Protein AF-A0A353VZE7-F1 (afdb_monomer_lite)

Structure (mmCIF, N/CA/C/O backbone):
data_AF-A0A353VZE7-F1
#
_entry.id   AF-A0A353VZE7-F1
#
loop_
_atom_site.group_PDB
_atom_site.id
_atom_site.type_symbol
_atom_site.label_atom_id
_atom_site.label_alt_id
_atom_site.label_comp_id
_atom_site.label_asym_id
_atom_site.label_entity_id
_atom_site.label_seq_id
_atom_site.pdbx_PDB_ins_code
_atom_site.Cartn_x
_atom_site.Cartn_y
_atom_site.Cartn_z
_atom_site.occupancy
_atom_site.B_iso_or_equiv
_atom_site.auth_seq_id
_atom_site.auth_comp_id
_atom_site.auth_asym_id
_atom_site.auth_atom_id
_atom_site.pdbx_PDB_model_num
ATOM 1 N N . MET A 1 1 ? -22.762 -6.321 4.646 1.00 50.44 1 MET A N 1
ATOM 2 C CA . MET A 1 1 ? -21.415 -5.702 4.687 1.00 50.44 1 MET A CA 1
ATOM 3 C C . MET A 1 1 ? -21.099 -4.974 5.999 1.00 50.44 1 MET A C 1
ATOM 5 O O . MET A 1 1 ? -19.940 -4.982 6.382 1.00 50.44 1 MET A O 1
ATOM 9 N N . SER A 1 2 ? -22.075 -4.403 6.724 1.00 59.69 2 SER A N 1
ATOM 10 C CA . SER A 1 2 ? -21.831 -3.733 8.022 1.00 59.69 2 SER A CA 1
ATOM 11 C C . SER A 1 2 ? -21.370 -4.676 9.151 1.00 59.69 2 SER A C 1
ATOM 13 O O . SER A 1 2 ? -20.492 -4.290 9.913 1.00 59.69 2 SER A O 1
ATOM 15 N N . PHE A 1 3 ? -21.870 -5.917 9.206 1.00 50.47 3 PHE A N 1
ATOM 16 C CA . PHE A 1 3 ? -21.529 -6.897 10.253 1.00 50.47 3 PHE A CA 1
ATOM 17 C C . PHE A 1 3 ? -20.032 -7.226 10.346 1.00 50.47 3 PHE A C 1
ATOM 19 O O . PHE A 1 3 ? -19.450 -7.218 11.427 1.00 50.47 3 PHE A O 1
ATOM 26 N N . ILE A 1 4 ? -19.390 -7.465 9.198 1.00 57.22 4 ILE A N 1
ATOM 27 C CA . ILE A 1 4 ? -17.969 -7.835 9.131 1.00 57.22 4 ILE A CA 1
ATOM 28 C C . ILE A 1 4 ? -17.094 -6.690 9.658 1.00 57.22 4 ILE A C 1
ATOM 30 O O . ILE A 1 4 ? -16.158 -6.934 10.411 1.00 57.22 4 ILE A O 1
ATOM 34 N N . LYS A 1 5 ? -17.443 -5.436 9.339 1.00 51.62 5 LYS A N 1
ATOM 35 C CA . LYS A 1 5 ? -16.709 -4.252 9.809 1.00 51.62 5 LYS A CA 1
ATOM 36 C C . LYS A 1 5 ? -16.798 -4.099 11.328 1.00 51.62 5 LYS A C 1
ATOM 38 O O . LYS A 1 5 ? -15.777 -3.944 11.987 1.00 51.62 5 LYS A O 1
ATOM 43 N N . THR A 1 6 ? -17.999 -4.223 11.895 1.00 59.19 6 THR A N 1
ATOM 44 C CA . THR A 1 6 ? -18.200 -4.140 13.350 1.00 59.19 6 THR A CA 1
ATOM 45 C C . THR A 1 6 ? -17.485 -5.275 14.083 1.00 59.19 6 THR A C 1
ATOM 47 O O . THR A 1 6 ? -16.864 -5.040 15.118 1.00 59.19 6 THR A O 1
ATOM 50 N N . PHE A 1 7 ? -17.508 -6.489 13.527 1.00 65.19 7 PHE A N 1
ATOM 51 C CA . PHE A 1 7 ? -16.813 -7.636 14.104 1.00 65.19 7 PHE A CA 1
ATOM 52 C C . PHE A 1 7 ? -15.285 -7.451 14.099 1.00 65.19 7 PHE A C 1
ATOM 54 O O . PHE A 1 7 ? -14.641 -7.691 15.118 1.00 65.19 7 PHE A O 1
ATOM 61 N N . ILE A 1 8 ? -14.709 -6.956 12.996 1.00 64.56 8 ILE A N 1
ATOM 62 C CA . ILE A 1 8 ? -13.261 -6.719 12.859 1.00 64.56 8 ILE A CA 1
ATOM 63 C C . ILE A 1 8 ? -12.775 -5.603 13.794 1.00 64.56 8 ILE A C 1
ATOM 65 O O . ILE A 1 8 ? -11.779 -5.791 14.492 1.00 64.56 8 ILE A O 1
ATOM 69 N N . SER A 1 9 ? -13.478 -4.467 13.878 1.00 54.94 9 SER A N 1
ATOM 70 C CA . SER A 1 9 ? -13.076 -3.362 14.764 1.00 54.94 9 SER A CA 1
ATOM 71 C C . SER A 1 9 ? -13.106 -3.761 16.240 1.00 54.94 9 SER A C 1
ATOM 73 O O . SER A 1 9 ? -12.201 -3.417 16.997 1.00 54.94 9 SER A O 1
ATOM 75 N N . ILE A 1 10 ? -14.115 -4.535 16.648 1.00 62.31 10 ILE A N 1
ATOM 76 C CA . ILE A 1 10 ? -14.220 -5.060 18.013 1.00 62.31 10 ILE A CA 1
ATOM 77 C C . ILE A 1 10 ? -13.089 -6.065 18.283 1.00 62.31 10 ILE A C 1
ATOM 79 O O . ILE A 1 10 ? -12.446 -6.001 19.328 1.00 62.31 10 ILE A O 1
ATOM 83 N N . PHE A 1 11 ? -12.780 -6.938 17.322 1.00 68.12 11 PHE A N 1
ATOM 84 C CA . PHE A 1 11 ? -11.687 -7.903 17.438 1.00 68.12 11 PHE A CA 1
ATOM 85 C C . PHE A 1 11 ? -10.312 -7.225 17.603 1.00 68.12 11 PHE A C 1
ATOM 87 O O . PHE A 1 11 ? -9.538 -7.617 18.474 1.00 68.12 11 PHE A O 1
ATOM 94 N N . LEU A 1 12 ? -10.029 -6.158 16.846 1.00 56.31 12 LEU A N 1
ATOM 95 C CA . LEU A 1 12 ? -8.764 -5.408 16.916 1.00 56.31 12 LEU A CA 1
ATOM 96 C C . LEU A 1 12 ? -8.547 -4.691 18.256 1.00 56.31 12 LEU A C 1
ATOM 98 O O . LEU A 1 12 ? -7.431 -4.691 18.783 1.00 56.31 12 LEU A O 1
ATOM 102 N N . VAL A 1 13 ? -9.608 -4.135 18.852 1.00 59.22 13 VAL A N 1
ATOM 103 C CA . VAL A 1 13 ? -9.534 -3.531 20.195 1.00 59.22 13 VAL A CA 1
ATOM 104 C C . VAL A 1 13 ? -9.176 -4.588 21.251 1.00 59.22 13 VAL A C 1
ATOM 106 O O . VAL A 1 13 ? -8.445 -4.288 22.193 1.00 59.22 13 VAL A O 1
ATOM 109 N N 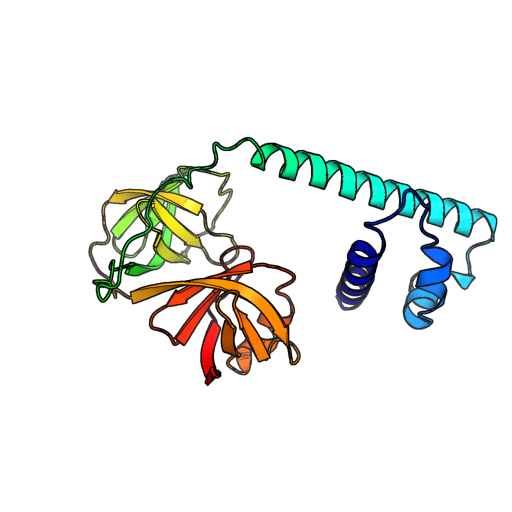. PHE A 1 14 ? -9.590 -5.847 21.073 1.00 61.31 14 PHE A N 1
ATOM 110 C CA . PHE A 1 14 ? -9.275 -6.917 22.025 1.00 61.31 14 PHE A CA 1
ATOM 111 C C . PHE A 1 14 ? -7.861 -7.473 21.906 1.00 61.31 14 PHE A C 1
ATOM 113 O O . PHE A 1 14 ? -7.230 -7.724 22.938 1.00 61.31 14 PHE A O 1
ATOM 120 N N . VAL A 1 15 ? -7.330 -7.592 20.685 1.00 60.88 15 VAL A N 1
ATOM 121 C CA . VAL A 1 15 ? -5.971 -8.106 20.436 1.00 60.88 15 VAL A CA 1
ATOM 122 C C . VAL A 1 15 ? -4.905 -7.265 21.154 1.00 60.88 15 VAL A C 1
ATOM 124 O O . VAL A 1 15 ? -3.952 -7.825 21.696 1.00 60.88 15 VAL A O 1
ATOM 127 N N . SER A 1 16 ? -5.084 -5.943 21.243 1.00 55.09 16 SER A N 1
ATOM 128 C CA . SER A 1 16 ? -4.123 -5.056 21.919 1.00 55.09 16 SER A CA 1
ATOM 129 C C . SER A 1 16 ? -4.114 -5.213 23.449 1.00 55.09 16 SER A C 1
ATOM 131 O O . SER A 1 16 ? -3.061 -5.102 24.075 1.00 55.09 16 SER A O 1
ATOM 133 N N . SER A 1 17 ? -5.257 -5.545 24.062 1.00 53.59 17 SER A N 1
ATOM 134 C CA . SER A 1 17 ? -5.382 -5.718 25.521 1.00 53.59 17 SER A CA 1
ATOM 135 C C . SER A 1 17 ? -4.905 -7.085 26.040 1.00 53.59 17 SER A C 1
ATOM 137 O O . SER A 1 17 ? -4.513 -7.210 27.201 1.00 53.59 17 SER A O 1
ATOM 139 N N . ALA A 1 18 ? -4.909 -8.113 25.185 1.00 55.16 18 ALA A N 1
ATOM 140 C CA . ALA A 1 18 ? -4.640 -9.503 25.564 1.00 55.16 18 ALA A CA 1
ATOM 141 C C . ALA A 1 18 ? -3.143 -9.867 25.617 1.00 55.16 18 ALA A C 1
ATOM 143 O O . ALA A 1 18 ? -2.783 -10.971 26.020 1.00 55.16 18 ALA A O 1
ATOM 144 N N . TYR A 1 19 ? -2.248 -8.950 25.245 1.00 56.16 19 TYR A N 1
ATOM 145 C CA . TYR A 1 19 ? -0.837 -9.266 25.001 1.00 56.16 19 TYR A CA 1
ATOM 146 C C . TYR A 1 19 ? 0.029 -9.494 26.259 1.00 56.16 19 TYR A C 1
ATOM 148 O O . TYR A 1 19 ? 1.239 -9.664 26.130 1.00 56.16 19 TYR A O 1
ATOM 156 N N . SER A 1 20 ? -0.544 -9.505 27.472 1.00 49.66 20 SER A N 1
ATOM 157 C CA . SER A 1 20 ? 0.255 -9.467 28.712 1.00 49.66 20 SER A CA 1
ATOM 158 C C . SER A 1 20 ? 0.090 -10.642 29.690 1.00 49.66 20 SER A C 1
ATOM 160 O O . SER A 1 20 ? 0.933 -10.780 30.570 1.00 49.66 20 SER A O 1
ATOM 162 N N . GLN A 1 21 ? -0.898 -11.543 29.571 1.00 48.72 21 GLN A N 1
ATOM 163 C CA . GLN A 1 21 ? -0.984 -12.724 30.462 1.00 48.72 21 GLN A CA 1
ATOM 164 C C . GLN A 1 21 ? -1.606 -13.948 29.775 1.00 48.72 21 GLN A C 1
ATOM 166 O O . GLN A 1 21 ? -2.557 -13.800 29.017 1.00 48.72 21 GLN A O 1
ATOM 171 N N . GLU A 1 22 ? -1.117 -15.154 30.106 1.00 56.25 22 GLU A N 1
ATOM 172 C CA . GLU A 1 22 ? -1.649 -16.488 29.732 1.00 56.25 22 GLU A CA 1
ATOM 173 C C . GLU A 1 22 ? -3.051 -16.773 30.320 1.00 56.25 22 GLU A C 1
ATOM 175 O O . GLU A 1 22 ? -3.336 -17.847 30.850 1.00 56.25 22 GLU A O 1
ATOM 180 N N . LYS A 1 23 ? -3.949 -15.791 30.302 1.00 64.69 23 LYS A N 1
ATOM 181 C CA . LYS A 1 23 ? -5.326 -15.959 30.751 1.00 64.69 23 LYS A CA 1
ATOM 182 C C . LYS A 1 23 ? -6.207 -16.224 29.545 1.00 64.69 23 LYS A C 1
ATOM 184 O O . LYS A 1 23 ? -6.215 -15.457 28.590 1.00 64.69 23 LYS A O 1
ATOM 189 N N . THR A 1 24 ? -6.986 -17.297 29.633 1.00 80.38 24 THR A N 1
ATOM 190 C CA . THR A 1 24 ? -8.141 -17.524 28.761 1.00 80.38 24 THR A CA 1
ATOM 191 C C . THR A 1 24 ? -9.022 -16.278 28.772 1.00 80.38 24 THR A C 1
ATOM 193 O O . THR A 1 24 ? -9.425 -15.821 29.846 1.00 80.38 24 THR A O 1
ATOM 196 N N . PHE A 1 25 ? -9.313 -15.730 27.598 1.00 86.56 25 PHE A N 1
ATOM 197 C CA . PHE A 1 25 ? -10.132 -14.535 27.455 1.00 86.56 25 PHE A CA 1
ATOM 198 C C . PHE A 1 25 ? -11.620 -14.916 27.494 1.00 86.56 25 PHE A C 1
ATOM 200 O O . PHE A 1 25 ? -12.042 -15.907 26.890 1.00 86.56 25 PHE A O 1
ATOM 207 N N . ASP A 1 26 ? -12.437 -14.158 28.225 1.00 93.69 26 ASP A N 1
ATOM 208 C CA . ASP A 1 26 ? -13.889 -14.372 28.273 1.00 93.69 26 ASP A CA 1
ATOM 209 C C . ASP A 1 26 ? -14.577 -13.540 27.183 1.00 93.69 26 ASP A C 1
ATOM 211 O O . ASP A 1 26 ? -15.178 -12.494 27.440 1.00 93.69 26 ASP A O 1
ATOM 215 N N . PHE A 1 27 ? -14.465 -14.013 25.938 1.00 92.00 27 PHE A N 1
ATOM 216 C CA . PHE A 1 27 ? -15.076 -13.383 24.767 1.00 92.00 27 PHE A CA 1
ATOM 217 C C . PHE A 1 27 ? -16.589 -13.246 24.921 1.00 92.00 27 PHE A C 1
ATOM 219 O O . PHE A 1 27 ? -17.169 -12.277 24.445 1.00 92.00 27 PHE A O 1
ATOM 226 N N . ILE A 1 28 ? -17.244 -14.196 25.589 1.00 95.88 28 ILE A N 1
ATOM 227 C CA . ILE A 1 28 ? -18.697 -14.178 25.773 1.00 95.88 28 ILE A CA 1
ATOM 228 C C . ILE A 1 28 ? -19.114 -13.032 26.689 1.00 95.88 28 ILE A C 1
ATOM 230 O O . ILE A 1 28 ? -20.048 -12.301 26.353 1.00 95.88 28 ILE A O 1
ATOM 234 N N . SER A 1 29 ? -18.432 -12.865 27.825 1.00 93.31 29 SER A N 1
ATOM 235 C CA . SER A 1 29 ? -18.659 -11.728 28.722 1.00 93.31 29 SER A CA 1
ATOM 236 C C . SER A 1 29 ? -18.441 -10.411 27.986 1.00 93.31 29 SER A C 1
ATOM 238 O O . SER A 1 29 ? -19.272 -9.505 28.050 1.00 93.31 29 SER A O 1
ATOM 240 N N . GLU A 1 30 ? -17.382 -10.338 27.192 1.00 89.56 30 GLU A N 1
ATOM 241 C CA . GLU A 1 30 ? -17.031 -9.127 26.475 1.00 89.56 30 GLU A CA 1
ATOM 242 C C . GLU A 1 30 ? -18.029 -8.767 25.362 1.00 89.56 30 GLU A C 1
ATOM 244 O O . GLU A 1 30 ? -18.527 -7.643 25.316 1.00 89.56 30 GLU A O 1
ATOM 249 N N . ILE A 1 31 ? -18.423 -9.736 24.530 1.00 90.19 31 ILE A N 1
ATOM 250 C CA . ILE A 1 31 ? -19.467 -9.549 23.514 1.00 90.19 31 ILE A CA 1
ATOM 251 C C . ILE A 1 31 ? -20.794 -9.159 24.173 1.00 90.19 31 ILE A C 1
ATOM 253 O O . ILE A 1 31 ? -21.529 -8.329 23.641 1.00 90.19 31 ILE A O 1
ATOM 257 N N . SER A 1 32 ? -21.098 -9.703 25.356 1.00 92.62 32 SER A N 1
ATOM 258 C CA . SER A 1 32 ? -22.340 -9.385 26.063 1.00 92.62 32 SER A CA 1
ATOM 259 C C . SER A 1 32 ? -22.443 -7.926 26.519 1.00 92.62 32 SER A C 1
ATOM 261 O O . SER A 1 32 ? -23.559 -7.439 26.695 1.00 92.62 32 SER A O 1
ATOM 263 N N . LYS A 1 33 ? -21.317 -7.204 26.644 1.00 92.31 33 LYS A N 1
ATOM 264 C CA . LYS A 1 33 ? -21.312 -5.756 26.916 1.00 92.31 33 LYS A CA 1
ATOM 265 C C . LYS A 1 33 ? -21.848 -4.942 25.735 1.00 92.31 33 LYS A C 1
ATOM 267 O O . LYS A 1 33 ? -22.343 -3.836 25.938 1.00 92.31 33 LYS A O 1
ATOM 272 N N . ASN A 1 34 ? -21.780 -5.476 24.512 1.00 90.44 34 ASN A N 1
ATOM 273 C CA . ASN A 1 34 ? -22.348 -4.858 23.319 1.00 90.44 34 ASN A CA 1
ATOM 274 C C . ASN A 1 34 ? -23.684 -5.525 22.961 1.00 90.44 34 ASN A C 1
ATOM 276 O O . ASN A 1 34 ? -23.734 -6.592 22.349 1.00 90.44 34 ASN A O 1
ATOM 280 N N . GLN A 1 35 ? -24.785 -4.865 23.328 1.00 90.94 35 GLN A N 1
ATOM 281 C CA . GLN A 1 35 ? -26.136 -5.400 23.161 1.00 90.94 35 GLN A CA 1
ATOM 282 C C . GLN A 1 35 ? -26.472 -5.736 21.697 1.00 90.94 35 GLN A C 1
ATOM 284 O O . GLN A 1 35 ? -27.047 -6.793 21.442 1.00 90.94 35 GLN A O 1
ATOM 289 N N . SER A 1 36 ? -26.062 -4.883 20.750 1.00 89.12 36 SER A N 1
ATOM 290 C CA . SER A 1 36 ? -26.300 -5.088 19.315 1.00 89.12 36 SER A CA 1
ATOM 291 C C . SER A 1 36 ? -25.595 -6.344 18.811 1.00 89.12 36 SER A C 1
ATOM 293 O O . SER A 1 36 ? -26.224 -7.199 18.193 1.00 89.12 36 SER A O 1
ATOM 295 N N . LEU A 1 37 ? -24.304 -6.485 19.126 1.00 84.88 37 LEU A N 1
ATOM 296 C CA . LEU A 1 37 ? -23.512 -7.639 18.704 1.00 84.88 37 LEU A CA 1
ATOM 297 C C . LEU A 1 37 ? -24.027 -8.936 19.344 1.00 84.88 37 LEU A C 1
ATOM 299 O O . LEU A 1 37 ? -24.146 -9.959 18.676 1.00 84.88 37 LEU A O 1
ATOM 303 N N . SER A 1 38 ? -24.362 -8.882 20.634 1.00 92.50 38 SER A N 1
ATOM 304 C CA . SER A 1 38 ? -24.916 -10.006 21.394 1.00 92.50 38 SER A CA 1
ATOM 305 C C . SER A 1 38 ? -26.232 -10.525 20.802 1.00 92.50 38 SER A C 1
ATOM 307 O O . SER A 1 38 ? -26.431 -11.741 20.702 1.00 92.50 38 SER A O 1
ATOM 309 N N . ASP A 1 39 ? -27.124 -9.622 20.383 1.00 91.50 39 ASP A N 1
ATOM 310 C CA . ASP A 1 39 ? -28.390 -9.989 19.744 1.00 91.50 39 ASP A CA 1
ATOM 311 C C . ASP A 1 39 ? -28.171 -10.545 18.328 1.00 91.50 39 ASP A C 1
ATOM 313 O O . ASP A 1 39 ? -28.781 -11.555 17.972 1.00 91.50 39 ASP A O 1
ATOM 317 N N . GLU A 1 40 ? -27.262 -9.946 17.553 1.00 89.88 40 GLU A N 1
ATOM 318 C CA . GLU A 1 40 ? -26.948 -10.352 16.179 1.00 89.88 40 GLU A CA 1
ATOM 319 C C . GLU A 1 40 ? -26.396 -11.778 16.093 1.00 89.88 40 GLU A C 1
ATOM 321 O O . GLU A 1 40 ? -26.868 -12.582 15.289 1.00 89.88 40 GLU A O 1
ATOM 326 N N . ILE A 1 41 ? -25.464 -12.140 16.977 1.00 88.06 41 ILE A N 1
ATOM 327 C CA . ILE A 1 41 ? -24.923 -13.507 17.026 1.00 88.06 41 ILE A CA 1
ATOM 328 C C . ILE A 1 41 ? -25.833 -14.484 17.787 1.00 88.06 41 ILE A C 1
ATOM 330 O O . ILE A 1 41 ? -25.487 -15.650 17.977 1.00 88.06 41 ILE A O 1
ATOM 334 N N . GLY A 1 42 ? -26.995 -14.020 18.261 1.00 95.00 42 GLY A N 1
ATOM 335 C CA . GLY A 1 42 ? -27.968 -14.847 18.966 1.00 95.00 42 GLY A CA 1
ATOM 336 C C . GLY A 1 42 ? -27.475 -15.365 20.317 1.00 95.00 42 GLY A C 1
ATOM 337 O O . GLY A 1 42 ? -27.934 -16.415 20.770 1.00 95.00 42 GLY A O 1
ATOM 338 N N . LEU A 1 43 ? -26.580 -14.639 20.995 1.00 94.81 43 LEU A N 1
ATOM 339 C CA . LEU A 1 43 ? -25.916 -15.096 22.221 1.00 94.81 43 LEU A CA 1
ATOM 340 C C . LEU A 1 43 ? -26.924 -15.441 23.332 1.00 94.81 43 LEU A C 1
ATOM 342 O O . LEU A 1 43 ? -26.736 -16.395 24.089 1.00 94.81 43 LEU A O 1
ATOM 346 N N . LYS A 1 44 ? -28.048 -14.712 23.389 1.00 95.62 44 LYS A N 1
ATOM 347 C CA . LYS A 1 44 ? -29.160 -14.970 24.321 1.00 95.62 44 LYS A CA 1
ATOM 348 C C . LYS A 1 44 ? -29.831 -16.330 24.120 1.00 95.62 44 LYS A C 1
ATOM 350 O O . LYS A 1 44 ? -30.315 -16.890 25.099 1.00 95.62 44 LYS A O 1
ATOM 355 N N . LYS A 1 45 ? -29.844 -16.859 22.892 1.00 97.00 45 LYS A N 1
ATOM 356 C CA . LYS A 1 45 ? -30.475 -18.144 22.544 1.00 97.00 45 LYS A CA 1
ATOM 357 C C . LYS A 1 45 ? -29.608 -19.345 22.923 1.00 97.00 45 LYS A C 1
ATOM 359 O O . LYS A 1 45 ? -30.130 -20.445 23.048 1.00 97.00 45 LYS A O 1
ATOM 364 N N . LEU A 1 46 ? -28.310 -19.129 23.130 1.00 96.25 46 LEU A N 1
ATOM 365 C CA . LEU A 1 46 ? -27.377 -20.176 23.527 1.00 96.25 46 LEU A CA 1
ATOM 366 C C . LEU A 1 46 ? -27.532 -20.512 25.012 1.00 96.25 46 LEU A C 1
ATOM 368 O O . LEU A 1 46 ? -27.532 -19.622 25.875 1.00 96.25 46 LEU A O 1
ATOM 372 N N . SER A 1 47 ? -27.581 -21.806 25.311 1.00 97.56 47 SER A N 1
ATOM 373 C CA . SER A 1 47 ? -27.476 -22.347 26.664 1.00 97.56 47 SER A CA 1
ATOM 374 C C . SER A 1 47 ? -26.112 -22.035 27.294 1.00 97.56 47 SER A C 1
ATOM 376 O O . SER A 1 47 ? -25.135 -21.721 26.611 1.00 97.56 47 SER A O 1
ATOM 378 N N . LYS A 1 48 ? -26.002 -22.161 28.624 1.00 97.00 48 LYS A N 1
ATOM 379 C CA . LYS A 1 48 ? -24.727 -21.948 29.339 1.00 97.00 48 LYS A CA 1
ATOM 380 C C . LYS A 1 48 ? -23.603 -22.846 28.804 1.00 97.00 48 LYS A C 1
ATOM 382 O O . LYS A 1 48 ? -22.470 -22.392 28.667 1.00 97.00 48 LYS A O 1
ATOM 387 N N . THR A 1 49 ? -23.922 -24.097 28.473 1.00 96.94 49 THR A N 1
ATOM 388 C CA . THR A 1 49 ? -22.957 -25.069 27.940 1.00 96.94 49 THR A CA 1
ATOM 389 C C . THR A 1 49 ? -22.491 -24.692 26.534 1.00 96.94 49 THR A C 1
ATOM 391 O O . THR A 1 49 ? -21.301 -24.779 26.246 1.00 96.94 49 THR A O 1
ATOM 394 N N . GLU A 1 50 ? -23.397 -24.231 25.669 1.00 95.56 50 GLU A N 1
ATOM 395 C CA . GLU A 1 50 ? -23.046 -23.762 24.321 1.00 95.56 50 GLU A CA 1
ATOM 396 C C . GLU A 1 50 ? -22.201 -22.493 24.365 1.00 95.56 50 GLU A C 1
ATOM 398 O O . GLU A 1 50 ? -21.206 -22.406 23.652 1.00 95.56 50 GLU A O 1
ATOM 403 N N . ARG A 1 51 ? -22.525 -21.545 25.255 1.00 96.69 51 ARG A N 1
ATOM 404 C CA . ARG A 1 51 ? -21.700 -20.346 25.465 1.00 96.69 51 ARG A CA 1
ATOM 405 C C . ARG A 1 51 ? -20.286 -20.703 25.909 1.00 96.69 51 ARG A C 1
ATOM 407 O O . ARG A 1 51 ? -19.334 -20.134 25.391 1.00 96.69 51 ARG A O 1
ATOM 414 N N . LYS A 1 52 ? -20.135 -21.674 26.818 1.00 95.94 52 LYS A N 1
ATOM 415 C CA . LYS A 1 52 ? -18.814 -22.153 27.246 1.00 95.94 52 LYS A CA 1
ATOM 416 C C . LYS A 1 52 ? -18.020 -22.744 26.074 1.00 95.94 52 LYS A C 1
ATOM 418 O O . LYS A 1 52 ? -16.881 -22.343 25.865 1.00 95.94 52 LYS A O 1
ATOM 423 N N . LYS A 1 53 ? -18.637 -23.627 25.278 1.00 95.50 53 LYS A N 1
ATOM 424 C CA . LYS A 1 53 ? -18.004 -24.219 24.083 1.00 95.50 53 LYS A CA 1
ATOM 425 C C . LYS A 1 53 ? -17.621 -23.164 23.044 1.00 95.50 53 LYS A C 1
ATOM 427 O O . LYS A 1 53 ? -16.546 -23.241 22.460 1.00 95.50 53 LYS A O 1
ATOM 432 N N . LEU A 1 54 ? -18.484 -22.171 22.827 1.00 93.75 54 LEU A N 1
ATOM 433 C CA . LEU A 1 54 ? -18.199 -21.055 21.930 1.00 93.75 54 LEU A CA 1
ATOM 434 C C . LEU A 1 54 ? -17.014 -20.225 22.440 1.00 93.75 54 LEU A C 1
ATOM 436 O O . LEU A 1 54 ? -16.135 -19.886 21.655 1.00 93.75 54 LEU A O 1
ATOM 440 N N . ASN A 1 55 ? -16.942 -19.953 23.748 1.00 95.06 55 ASN A N 1
ATOM 441 C CA . ASN A 1 55 ? -15.801 -19.256 24.339 1.00 95.06 55 ASN A CA 1
ATOM 442 C C . ASN A 1 55 ? -14.489 -20.032 24.150 1.00 95.06 55 ASN A C 1
ATOM 444 O O . ASN A 1 55 ? -13.471 -19.444 23.797 1.00 95.06 55 ASN A O 1
ATOM 448 N N . GLU A 1 56 ? -14.509 -21.348 24.371 1.00 94.88 56 GLU A N 1
ATOM 449 C CA . GLU A 1 56 ? -13.353 -22.228 24.151 1.00 94.88 56 GLU A CA 1
ATOM 450 C C . GLU A 1 56 ? -12.906 -22.207 22.680 1.00 94.88 56 GLU A C 1
ATOM 452 O O . GLU A 1 56 ? -11.719 -22.042 22.402 1.00 94.88 56 GLU A O 1
ATOM 457 N N . LEU A 1 57 ? -13.847 -22.282 21.731 1.00 92.81 57 LEU A N 1
ATOM 458 C CA . LEU A 1 57 ? -13.553 -22.191 20.299 1.00 92.81 57 LEU A CA 1
ATOM 459 C C . LEU A 1 57 ? -12.898 -20.851 19.926 1.00 92.81 57 LEU A C 1
ATOM 461 O O . LEU A 1 57 ? -11.894 -20.842 19.217 1.00 92.81 57 LEU A O 1
ATOM 465 N N . LEU A 1 58 ? -13.440 -19.731 20.414 1.00 90.94 58 LEU A N 1
ATOM 466 C CA . LEU A 1 58 ? -12.899 -18.396 20.143 1.00 90.94 58 LEU A CA 1
ATOM 467 C C . LEU A 1 58 ? -11.480 -18.231 20.702 1.00 90.94 58 LEU A C 1
ATOM 469 O O . LEU A 1 58 ? -10.615 -17.694 20.012 1.00 90.94 58 LEU A O 1
ATOM 473 N N . ASN A 1 59 ? -11.213 -18.758 21.901 1.00 91.25 59 ASN A N 1
ATOM 474 C CA . ASN A 1 59 ? -9.859 -18.786 22.460 1.00 91.25 59 ASN A CA 1
ATOM 475 C C . ASN A 1 59 ? -8.897 -19.607 21.596 1.00 91.25 59 ASN A C 1
ATOM 477 O O . ASN A 1 59 ? -7.786 -19.153 21.339 1.00 91.25 59 ASN A O 1
ATOM 481 N N . ASN A 1 60 ? -9.315 -20.776 21.104 1.00 88.56 60 ASN A N 1
ATOM 482 C CA . ASN A 1 60 ? -8.467 -21.604 20.244 1.00 88.56 60 ASN A CA 1
ATOM 483 C C . ASN A 1 60 ? -8.125 -20.902 18.921 1.00 88.56 60 ASN A C 1
ATOM 485 O O . ASN A 1 60 ? -6.969 -20.920 18.504 1.00 88.56 60 ASN A O 1
ATOM 489 N N . ILE A 1 61 ? -9.104 -20.250 18.281 1.00 84.88 61 ILE A N 1
ATOM 490 C CA . ILE A 1 61 ? -8.885 -19.473 17.048 1.00 84.88 61 ILE A CA 1
ATOM 491 C C . ILE A 1 61 ? -7.931 -18.303 17.315 1.00 84.88 61 ILE A C 1
ATOM 493 O O . ILE A 1 61 ? -6.999 -18.076 16.545 1.00 84.88 61 ILE A O 1
ATOM 497 N N . PHE A 1 62 ? -8.133 -17.584 18.421 1.00 85.31 62 PHE A N 1
ATOM 498 C CA . PHE A 1 62 ? -7.268 -16.479 18.824 1.00 85.31 62 PHE A CA 1
ATOM 499 C C . PHE A 1 62 ? -5.819 -16.938 19.048 1.00 85.31 62 PHE A C 1
ATOM 501 O O . PHE A 1 62 ? -4.896 -16.353 18.482 1.00 85.31 62 PHE A O 1
ATOM 508 N N . LEU A 1 63 ? -5.613 -18.017 19.813 1.00 86.12 63 LEU A N 1
ATOM 509 C CA . LEU A 1 63 ? -4.285 -18.580 20.069 1.00 86.12 63 LEU A CA 1
ATOM 510 C C . LEU A 1 63 ? -3.603 -19.040 18.779 1.00 86.12 63 LEU A C 1
ATOM 512 O O . LEU A 1 63 ? -2.434 -18.724 18.566 1.00 86.12 63 LEU A O 1
ATOM 516 N N . PHE A 1 64 ? -4.339 -19.709 17.889 1.00 82.75 64 PHE A N 1
ATOM 517 C CA . PHE A 1 64 ? -3.824 -20.116 16.583 1.00 82.75 64 PHE A CA 1
ATOM 518 C C . PHE A 1 64 ? -3.346 -18.914 15.750 1.00 82.75 64 PHE A C 1
ATOM 520 O O . PHE A 1 64 ? -2.258 -18.955 15.169 1.00 82.75 64 PHE A O 1
ATOM 527 N N . GLY A 1 65 ? -4.119 -17.822 15.726 1.00 76.62 65 GLY A N 1
ATOM 528 C CA . GLY A 1 65 ? -3.731 -16.579 15.056 1.00 76.62 65 GLY A CA 1
ATOM 529 C C . GLY A 1 65 ? -2.459 -15.962 15.648 1.00 76.62 65 GLY A C 1
ATOM 530 O O . GLY A 1 65 ? -1.538 -15.616 14.909 1.00 76.62 65 GLY A O 1
ATOM 531 N N . VAL A 1 66 ? -2.360 -15.896 16.980 1.00 79.69 66 VAL A N 1
ATOM 532 C CA . VAL A 1 66 ? -1.171 -15.382 17.684 1.00 79.69 66 VAL A CA 1
ATOM 533 C C . VAL A 1 66 ? 0.068 -16.240 17.406 1.00 79.69 66 VAL A C 1
ATOM 535 O O . VAL A 1 66 ? 1.148 -15.701 17.164 1.00 79.69 66 VAL A O 1
ATOM 538 N N . GLU A 1 67 ? -0.054 -17.568 17.428 1.00 81.38 67 GLU A N 1
ATOM 539 C CA . GLU A 1 67 ? 1.057 -18.479 17.127 1.00 81.38 67 GLU A CA 1
ATOM 540 C C . GLU A 1 67 ? 1.531 -18.362 15.678 1.00 81.38 67 GLU A C 1
ATOM 542 O O . GLU A 1 67 ? 2.738 -18.354 15.424 1.00 81.38 67 GLU A O 1
ATOM 547 N N . THR A 1 68 ? 0.594 -18.249 14.735 1.00 73.81 68 THR A N 1
ATOM 548 C CA . THR A 1 68 ? 0.903 -18.085 13.310 1.00 73.81 68 THR A CA 1
ATOM 549 C C . THR A 1 68 ? 1.634 -16.764 13.072 1.00 73.81 68 THR A C 1
ATOM 551 O O . THR A 1 68 ? 2.722 -16.768 12.498 1.00 73.81 68 THR A O 1
ATOM 554 N N . GLY A 1 69 ? 1.133 -15.662 13.642 1.00 68.94 69 GLY A N 1
ATOM 555 C CA . GLY A 1 69 ? 1.807 -14.363 13.582 1.00 68.94 69 GLY A CA 1
ATOM 556 C C . GLY A 1 69 ? 3.210 -14.395 14.198 1.00 68.94 69 GLY A C 1
ATOM 557 O O . GLY A 1 69 ? 4.168 -13.921 13.595 1.00 68.94 69 GLY A O 1
ATOM 558 N N . LYS A 1 70 ? 3.397 -15.033 15.362 1.00 74.31 70 LYS A N 1
ATOM 559 C CA . LYS A 1 70 ? 4.736 -15.180 15.969 1.00 74.31 70 LYS A CA 1
ATOM 560 C C . LYS A 1 70 ? 5.714 -15.941 15.069 1.00 74.31 70 LYS A C 1
ATOM 562 O O . LYS A 1 70 ? 6.892 -15.585 15.033 1.00 74.31 70 LYS A O 1
ATOM 567 N N . LYS A 1 71 ? 5.268 -16.974 14.348 1.00 72.50 71 LYS A N 1
ATOM 568 C CA . LYS A 1 71 ? 6.123 -17.739 13.420 1.00 72.50 71 LYS A CA 1
ATOM 569 C C . LYS A 1 71 ? 6.550 -16.905 12.214 1.00 72.50 71 LYS A C 1
ATOM 571 O O . LYS A 1 71 ? 7.719 -16.946 11.847 1.00 72.50 71 LYS A O 1
ATOM 576 N N . GLU A 1 72 ? 5.646 -16.110 11.652 1.00 65.25 72 GLU A N 1
ATOM 577 C CA . GLU A 1 72 ? 5.967 -15.234 10.519 1.00 65.25 72 GLU A CA 1
ATOM 578 C C . GLU A 1 72 ? 6.892 -14.077 10.928 1.00 65.25 72 GLU A C 1
ATOM 580 O O . GLU A 1 72 ? 7.874 -13.794 10.242 1.00 65.25 72 GLU A O 1
ATOM 585 N N . PHE A 1 73 ? 6.670 -13.473 12.100 1.00 52.25 73 PHE A N 1
ATOM 586 C CA . PHE A 1 73 ? 7.504 -12.369 12.592 1.00 52.25 73 PHE A CA 1
ATOM 587 C C . PHE A 1 73 ? 8.865 -12.814 13.160 1.00 52.25 73 PHE A C 1
ATOM 589 O O . PHE A 1 73 ? 9.850 -12.085 13.031 1.00 52.25 73 PHE A O 1
ATOM 596 N N . SER A 1 74 ? 8.978 -14.016 13.738 1.00 52.59 74 SER A N 1
ATOM 597 C CA . SER A 1 74 ? 10.270 -14.546 14.224 1.00 52.59 74 SER A CA 1
ATOM 598 C C . SER A 1 74 ? 11.237 -14.948 13.101 1.00 52.59 74 SER A C 1
ATOM 600 O O . SER A 1 74 ? 12.446 -15.011 13.327 1.00 52.59 74 SER A O 1
ATOM 602 N N . GLY A 1 75 ? 10.744 -15.134 11.870 1.00 50.84 75 GLY A N 1
ATOM 603 C CA . GLY A 1 75 ? 11.588 -15.278 10.679 1.00 50.84 75 GLY A CA 1
ATOM 604 C C . GLY A 1 75 ? 12.310 -13.984 10.275 1.00 50.84 75 GLY A C 1
ATOM 605 O O . GLY A 1 75 ? 13.354 -14.037 9.628 1.00 50.84 75 GLY A O 1
ATOM 606 N N . ILE A 1 76 ? 11.804 -12.822 10.701 1.00 49.56 76 ILE A N 1
ATOM 607 C CA . ILE A 1 76 ? 12.346 -11.499 10.347 1.00 49.56 76 ILE A CA 1
ATOM 608 C C . ILE A 1 76 ? 13.433 -11.054 11.346 1.00 49.56 76 ILE A C 1
ATOM 610 O O . ILE A 1 76 ? 14.353 -10.318 10.987 1.00 49.56 76 ILE A O 1
ATOM 614 N N . SER A 1 77 ? 13.409 -11.554 12.588 1.00 47.22 77 SER A N 1
ATOM 615 C CA . SER A 1 77 ? 14.319 -11.117 13.661 1.00 47.22 77 SER A CA 1
ATOM 616 C C . SER A 1 77 ? 15.760 -11.648 13.582 1.00 47.22 77 SER A C 1
ATOM 618 O O . SER A 1 77 ? 16.574 -11.280 14.425 1.00 47.22 77 SER A O 1
ATOM 620 N N . ASN A 1 78 ? 16.104 -12.469 12.581 1.00 43.84 78 ASN A N 1
ATOM 621 C CA . ASN A 1 78 ? 17.472 -12.973 12.366 1.00 43.84 78 ASN A CA 1
ATOM 622 C C . ASN A 1 78 ? 18.213 -12.303 11.193 1.00 43.84 78 ASN A C 1
ATOM 624 O O . ASN A 1 78 ? 19.322 -12.717 10.851 1.00 43.84 78 ASN A O 1
ATOM 628 N N . ALA A 1 79 ? 17.644 -11.261 10.579 1.00 43.41 79 ALA A N 1
ATOM 629 C CA . ALA A 1 79 ? 18.382 -10.458 9.609 1.00 43.41 79 ALA A CA 1
ATOM 630 C C . ALA A 1 79 ? 19.533 -9.703 10.316 1.00 43.41 79 ALA A C 1
ATOM 632 O O . ALA A 1 79 ? 19.304 -9.067 11.351 1.00 43.41 79 ALA A O 1
ATOM 633 N N . PRO A 1 80 ? 20.776 -9.752 9.800 1.00 36.19 80 PRO A N 1
ATOM 634 C CA . PRO A 1 80 ? 21.908 -9.073 10.416 1.00 36.19 80 PRO A CA 1
ATOM 635 C C . PRO A 1 80 ? 21.645 -7.567 10.519 1.00 36.19 80 PRO A C 1
ATOM 637 O O . PRO A 1 80 ? 21.413 -6.886 9.523 1.00 36.19 80 PRO A O 1
ATOM 640 N N . ASN A 1 81 ? 21.693 -7.059 11.750 1.00 35.97 81 ASN A N 1
ATOM 641 C CA . ASN A 1 81 ? 21.508 -5.654 12.099 1.00 35.97 81 ASN A CA 1
ATOM 642 C C . ASN A 1 81 ? 22.592 -4.780 11.419 1.00 35.97 81 ASN A C 1
ATOM 644 O O . ASN A 1 81 ? 23.751 -4.837 11.841 1.00 35.97 81 ASN A O 1
ATOM 648 N N . PRO A 1 82 ? 22.276 -3.946 10.403 1.00 40.19 82 PRO A N 1
ATOM 649 C CA . PRO A 1 82 ? 23.297 -3.213 9.654 1.00 40.19 82 PRO A CA 1
ATOM 650 C C . PRO A 1 82 ? 23.756 -1.915 10.336 1.00 40.19 82 PRO A C 1
ATOM 652 O O . PRO A 1 82 ? 24.568 -1.177 9.779 1.00 40.19 82 PRO A O 1
ATOM 655 N N . ARG A 1 83 ? 23.256 -1.569 11.527 1.00 40.19 83 ARG A N 1
ATOM 656 C CA . ARG A 1 83 ? 23.517 -0.251 12.125 1.00 40.19 83 ARG A CA 1
ATOM 657 C C . ARG A 1 83 ? 24.617 -0.278 13.184 1.00 40.19 83 ARG A C 1
ATOM 659 O O . ARG A 1 83 ? 24.370 -0.147 14.377 1.00 40.19 83 ARG A O 1
ATOM 666 N N . LYS A 1 84 ? 25.865 -0.297 12.710 1.00 42.34 84 LYS A N 1
ATOM 667 C CA . LYS A 1 84 ? 26.982 0.407 13.363 1.00 42.34 84 LYS A CA 1
ATOM 668 C C . LYS A 1 84 ? 27.840 1.117 12.318 1.00 42.34 84 LYS A C 1
ATOM 670 O O . LYS A 1 84 ? 28.692 0.489 11.700 1.00 42.34 84 LYS A O 1
ATOM 675 N N . LYS A 1 85 ? 27.614 2.433 12.203 1.00 38.12 85 LYS A N 1
ATOM 676 C CA . LYS A 1 85 ? 28.546 3.533 11.864 1.00 38.12 85 LYS A CA 1
ATOM 677 C C . LYS A 1 85 ? 27.858 4.572 10.978 1.00 38.12 85 LYS A C 1
ATOM 679 O O . LYS A 1 85 ? 27.751 4.381 9.776 1.00 38.12 85 LYS A O 1
ATOM 684 N N . ALA A 1 86 ? 27.476 5.695 11.577 1.00 37.00 86 ALA A N 1
ATOM 685 C CA . ALA A 1 86 ? 28.072 6.990 11.246 1.00 37.00 86 ALA A CA 1
ATOM 686 C C . ALA A 1 86 ? 27.421 8.086 12.100 1.00 37.00 86 ALA A C 1
ATOM 688 O O . ALA A 1 86 ? 26.382 8.635 11.749 1.00 37.00 86 ALA A O 1
ATOM 689 N N . GLU A 1 87 ? 28.066 8.431 13.211 1.00 38.31 87 GLU A N 1
ATOM 690 C CA . GLU A 1 87 ? 28.008 9.800 13.714 1.00 38.31 87 GLU A CA 1
ATOM 691 C C . GLU A 1 87 ? 29.018 10.619 12.909 1.00 38.31 87 GLU A C 1
ATOM 693 O O . GLU A 1 87 ? 30.216 10.338 12.961 1.00 38.31 87 GLU A O 1
ATOM 698 N N . ASN A 1 88 ? 28.542 11.604 12.144 1.00 34.91 88 ASN A N 1
ATOM 699 C CA . ASN A 1 88 ? 29.181 12.918 12.036 1.00 34.91 88 ASN A CA 1
ATOM 700 C C . ASN A 1 88 ? 28.356 13.893 11.176 1.00 34.91 88 ASN A C 1
ATOM 702 O O . ASN A 1 88 ? 28.226 13.731 9.968 1.00 34.91 88 ASN A O 1
ATOM 706 N N . LYS A 1 89 ? 27.902 14.952 11.856 1.00 33.91 89 LYS A N 1
ATOM 707 C CA . LYS A 1 89 ? 27.916 16.372 11.466 1.00 33.91 89 LYS A CA 1
ATOM 708 C C . LYS A 1 89 ? 27.274 16.792 10.134 1.00 33.91 89 LYS A C 1
ATOM 710 O O . LYS A 1 89 ? 27.847 16.649 9.061 1.00 33.91 89 LYS A O 1
ATOM 715 N N . GLY A 1 90 ? 26.146 17.490 10.302 1.00 42.34 90 GLY A N 1
ATOM 716 C CA . GLY A 1 90 ? 25.700 18.673 9.558 1.00 42.34 90 GLY A CA 1
ATOM 717 C C . GLY A 1 90 ? 26.375 18.952 8.218 1.00 42.34 90 GLY A C 1
ATOM 718 O O . GLY A 1 90 ? 27.354 19.691 8.145 1.00 42.34 90 GLY A O 1
ATOM 719 N N . LYS A 1 91 ? 25.769 18.429 7.157 1.00 32.38 91 LYS A N 1
ATOM 720 C CA . LYS A 1 91 ? 25.823 18.991 5.808 1.00 32.38 91 LYS A CA 1
ATOM 721 C C . LYS A 1 91 ? 24.409 18.907 5.255 1.00 32.38 91 LYS A C 1
ATOM 723 O O . LYS A 1 91 ? 23.784 17.853 5.363 1.00 32.38 91 LYS A O 1
ATOM 728 N N . ALA A 1 92 ? 23.900 20.016 4.725 1.00 44.31 92 ALA A N 1
ATOM 729 C CA . ALA A 1 92 ? 22.640 20.041 3.997 1.00 44.31 92 ALA A CA 1
ATOM 730 C C . ALA A 1 92 ? 22.652 18.900 2.969 1.00 44.31 92 ALA A C 1
ATOM 732 O O . ALA A 1 92 ? 23.560 18.802 2.141 1.00 44.31 92 ALA A O 1
ATOM 733 N N . LYS A 1 93 ? 21.707 17.974 3.135 1.00 36.81 93 LYS A N 1
ATOM 734 C CA . LYS A 1 93 ? 21.609 16.727 2.386 1.00 36.81 93 LYS A CA 1
ATOM 735 C C . LYS A 1 93 ? 21.310 17.102 0.936 1.00 36.81 93 LYS A C 1
ATOM 737 O O . LYS A 1 93 ? 20.263 17.682 0.663 1.00 36.81 93 LYS A O 1
ATOM 742 N N . ALA A 1 94 ? 22.231 16.811 0.020 1.00 34.75 94 ALA A N 1
ATOM 743 C CA . ALA A 1 94 ? 21.898 16.811 -1.399 1.00 34.75 94 ALA A CA 1
ATOM 744 C C . ALA A 1 94 ? 20.679 15.887 -1.584 1.00 34.75 94 ALA A C 1
ATOM 746 O O . ALA A 1 94 ? 20.676 14.809 -0.976 1.00 34.75 94 ALA A O 1
ATOM 747 N N . PRO A 1 95 ? 19.644 16.284 -2.345 1.00 42.00 95 PRO A N 1
ATOM 748 C CA . PRO A 1 95 ? 18.494 15.427 -2.573 1.00 42.00 95 PRO A CA 1
ATOM 749 C C . PRO A 1 95 ? 18.993 14.172 -3.289 1.00 42.00 95 PRO A C 1
ATOM 751 O O . PRO A 1 95 ? 19.342 14.201 -4.467 1.00 42.00 95 PRO A O 1
ATOM 754 N N . SER A 1 96 ? 19.087 13.062 -2.557 1.00 51.53 96 SER A N 1
ATOM 755 C CA . SER A 1 96 ? 19.117 11.737 -3.159 1.00 51.53 96 SER A CA 1
ATOM 756 C C . SER A 1 96 ? 17.784 11.613 -3.880 1.00 51.53 96 SER A C 1
ATOM 758 O O . SER A 1 96 ? 16.765 11.432 -3.219 1.00 51.53 96 SER A O 1
ATOM 760 N N . SER A 1 97 ? 17.771 11.869 -5.186 1.00 63.12 97 SER A N 1
ATOM 761 C CA . SER A 1 97 ? 16.553 12.001 -5.981 1.00 63.12 97 SER A CA 1
ATOM 762 C C . SER A 1 97 ? 15.829 10.656 -6.045 1.00 63.12 97 SER A C 1
ATOM 764 O O . SER A 1 97 ? 16.039 9.865 -6.968 1.00 63.12 97 SER A O 1
ATOM 766 N N . ASN A 1 98 ? 15.021 10.370 -5.029 1.00 88.44 98 ASN A N 1
ATOM 767 C CA . ASN A 1 98 ? 14.027 9.318 -5.093 1.00 88.44 98 ASN A CA 1
ATOM 768 C C . ASN A 1 98 ? 13.007 9.792 -6.126 1.00 88.44 98 ASN A C 1
ATOM 770 O O . ASN A 1 98 ? 12.405 10.857 -5.975 1.00 88.44 98 ASN A O 1
ATOM 774 N N . ILE A 1 99 ? 12.915 9.041 -7.216 1.00 94.81 99 ILE A N 1
ATOM 775 C CA . ILE A 1 99 ? 12.037 9.339 -8.341 1.00 94.81 99 ILE A CA 1
ATOM 776 C C . ILE A 1 99 ? 10.994 8.240 -8.475 1.00 94.81 99 ILE A C 1
ATOM 778 O O . ILE A 1 99 ? 11.274 7.073 -8.173 1.00 94.81 99 ILE A O 1
ATOM 782 N N . ALA A 1 100 ? 9.820 8.622 -8.962 1.00 97.00 100 ALA A N 1
ATOM 783 C CA . ALA A 1 100 ? 8.757 7.716 -9.360 1.00 97.00 100 ALA A CA 1
ATOM 784 C C . ALA A 1 100 ? 8.250 8.040 -10.763 1.00 97.00 100 ALA A C 1
ATOM 786 O O . ALA A 1 100 ? 8.339 9.172 -11.239 1.00 97.00 100 ALA A O 1
ATOM 787 N N . TYR A 1 101 ? 7.670 7.023 -11.386 1.00 97.56 101 TYR A N 1
ATOM 788 C CA . TYR A 1 101 ? 6.946 7.095 -12.641 1.00 97.56 101 TYR A CA 1
ATOM 789 C C . TYR A 1 101 ? 5.557 6.513 -12.416 1.00 97.56 101 TYR A C 1
ATOM 791 O O . TYR A 1 101 ? 5.429 5.329 -12.093 1.00 97.56 101 TYR A O 1
ATOM 799 N N . LYS A 1 102 ? 4.524 7.331 -12.617 1.00 97.38 102 LYS A N 1
ATOM 800 C CA . LYS A 1 102 ? 3.153 6.836 -12.757 1.00 97.38 102 LYS A CA 1
ATOM 801 C C . LYS A 1 102 ? 2.983 6.221 -14.140 1.00 97.38 102 LYS A C 1
ATOM 803 O O . LYS A 1 102 ? 3.423 6.794 -15.138 1.00 97.38 102 LYS A O 1
ATOM 808 N N . THR A 1 103 ? 2.393 5.039 -14.201 1.00 97.38 103 THR A N 1
ATOM 809 C CA . THR A 1 103 ? 2.196 4.290 -15.440 1.00 97.38 103 THR A CA 1
ATOM 810 C C . THR A 1 103 ? 1.055 3.290 -15.278 1.00 97.38 103 THR A C 1
ATOM 812 O O . THR A 1 103 ? 0.352 3.301 -14.274 1.00 97.38 103 THR A O 1
ATOM 815 N N . ILE A 1 104 ? 0.858 2.449 -16.285 1.00 97.44 104 ILE A N 1
ATOM 816 C CA . ILE A 1 104 ? -0.191 1.440 -16.346 1.00 97.44 104 ILE A CA 1
ATOM 817 C C . ILE A 1 104 ? 0.469 0.107 -16.708 1.00 97.44 104 ILE A C 1
ATOM 819 O O . ILE A 1 104 ? 1.420 0.079 -17.493 1.00 97.44 104 ILE A O 1
ATOM 823 N N . ILE A 1 105 ? -0.026 -0.998 -16.153 1.00 97.00 105 ILE A N 1
ATOM 824 C CA . ILE A 1 105 ? 0.359 -2.348 -16.575 1.00 97.00 105 ILE A CA 1
ATOM 825 C C . ILE A 1 105 ? -0.199 -2.599 -17.979 1.00 97.00 105 ILE A C 1
ATOM 827 O O . ILE A 1 105 ? -1.413 -2.732 -18.154 1.00 97.00 105 ILE A O 1
ATOM 831 N N . ASP A 1 106 ? 0.686 -2.659 -18.974 1.00 96.75 106 ASP A N 1
ATOM 832 C CA . ASP A 1 106 ? 0.318 -2.995 -20.349 1.00 96.75 106 ASP A CA 1
ATOM 833 C C . ASP A 1 106 ? 0.216 -4.512 -20.520 1.00 96.75 106 ASP A C 1
ATOM 835 O O . ASP A 1 106 ? -0.772 -5.007 -21.032 1.00 96.75 106 ASP A O 1
ATOM 839 N N . SER A 1 107 ? 1.185 -5.295 -20.050 1.00 95.94 107 SER A N 1
ATOM 840 C CA . SER A 1 107 ? 1.060 -6.761 -20.062 1.00 95.94 107 SER A CA 1
ATOM 841 C C . SER A 1 107 ? 1.947 -7.429 -19.021 1.00 95.94 107 SER A C 1
ATOM 843 O O . SER A 1 107 ? 2.956 -6.863 -18.600 1.00 95.94 107 SER A O 1
ATOM 845 N N . ASP A 1 108 ? 1.578 -8.646 -18.633 1.00 95.06 108 ASP A N 1
ATOM 846 C CA . ASP A 1 108 ? 2.343 -9.517 -17.749 1.00 95.06 108 ASP A CA 1
ATOM 847 C C . ASP A 1 108 ? 2.667 -10.860 -18.423 1.00 95.06 108 ASP A C 1
ATOM 849 O O . ASP A 1 108 ? 1.875 -11.403 -19.194 1.00 95.06 108 ASP A O 1
ATOM 853 N N . ASP A 1 109 ? 3.863 -11.379 -18.149 1.00 95.06 109 ASP A N 1
ATOM 854 C CA . ASP A 1 109 ? 4.305 -12.731 -18.495 1.00 95.06 109 ASP A CA 1
ATOM 855 C C . ASP A 1 109 ? 5.025 -13.324 -17.277 1.00 95.06 109 ASP A C 1
ATOM 857 O O . ASP A 1 109 ? 6.224 -13.119 -17.062 1.00 95.06 109 ASP A O 1
ATOM 861 N N . GLY A 1 110 ? 4.248 -13.975 -16.408 1.00 92.88 110 GLY A N 1
ATOM 862 C CA . GLY A 1 110 ? 4.726 -14.436 -15.107 1.00 92.88 110 GLY A CA 1
ATOM 863 C C . GLY A 1 110 ? 5.130 -13.264 -14.211 1.00 92.88 110 GLY A C 1
ATOM 864 O O . GLY A 1 110 ? 4.302 -12.422 -13.875 1.00 92.88 110 GLY A O 1
ATOM 865 N N . ASP A 1 111 ? 6.406 -13.217 -13.831 1.00 96.06 111 ASP A N 1
ATOM 866 C CA . ASP A 1 111 ? 6.963 -12.164 -12.973 1.00 96.06 111 ASP A CA 1
ATOM 867 C C . ASP A 1 111 ? 7.489 -10.956 -13.769 1.00 96.06 111 ASP A C 1
ATOM 869 O O . ASP A 1 111 ? 7.955 -9.980 -13.179 1.00 96.06 111 ASP A O 1
ATOM 873 N N . VAL A 1 112 ? 7.409 -10.990 -15.103 1.00 96.94 112 VAL A N 1
ATOM 874 C CA . VAL A 1 112 ? 7.846 -9.890 -15.969 1.00 96.94 112 VAL A CA 1
ATOM 875 C C . VAL A 1 112 ? 6.657 -9.017 -16.352 1.00 96.94 112 VAL A C 1
ATOM 877 O O . VAL A 1 112 ? 5.697 -9.480 -16.963 1.00 96.94 112 VAL A O 1
ATOM 880 N N . LEU A 1 113 ? 6.749 -7.724 -16.047 1.00 97.50 113 LEU A N 1
ATOM 881 C CA . LEU A 1 113 ? 5.734 -6.719 -16.344 1.00 97.50 113 LEU A CA 1
ATOM 882 C C . LEU A 1 113 ? 6.239 -5.743 -17.403 1.00 97.50 113 LEU A C 1
ATOM 884 O O . LEU A 1 113 ? 7.326 -5.168 -17.280 1.00 97.50 113 LEU A O 1
ATOM 888 N N . LYS A 1 114 ? 5.417 -5.513 -18.425 1.00 97.81 114 LYS A N 1
ATOM 889 C CA . LYS A 1 114 ? 5.588 -4.438 -19.403 1.00 97.81 114 LYS A CA 1
ATOM 890 C C . LYS A 1 114 ? 4.660 -3.295 -19.031 1.00 97.81 114 LYS A C 1
ATOM 892 O O . LYS A 1 114 ? 3.459 -3.491 -18.845 1.00 97.81 114 LYS A O 1
ATOM 897 N N . LEU A 1 115 ? 5.236 -2.109 -18.909 1.00 98.06 115 LEU A N 1
ATOM 898 C CA . LEU A 1 115 ? 4.527 -0.905 -18.505 1.00 98.06 115 LEU A CA 1
ATOM 899 C C . LEU A 1 115 ? 4.231 -0.048 -19.733 1.00 98.06 115 LEU A C 1
ATOM 901 O O . LEU A 1 115 ? 5.031 -0.003 -20.671 1.00 98.06 115 LEU A O 1
ATOM 905 N N . ASP A 1 116 ? 3.114 0.675 -19.694 1.00 97.88 116 ASP A N 1
ATOM 906 C CA . ASP A 1 116 ? 2.689 1.562 -20.777 1.00 97.88 116 ASP A CA 1
ATOM 907 C C . ASP A 1 116 ? 3.777 2.583 -21.118 1.00 97.88 116 ASP A C 1
ATOM 909 O O . ASP A 1 116 ? 4.021 2.842 -22.281 1.00 97.88 116 ASP A O 1
ATOM 913 N N . ASN A 1 117 ? 4.555 3.070 -20.146 1.00 97.38 117 ASN A N 1
ATOM 914 C CA . ASN A 1 117 ? 5.658 4.008 -20.396 1.00 97.38 117 ASN A CA 1
ATOM 915 C C . ASN A 1 117 ? 6.912 3.400 -21.075 1.00 97.38 117 ASN A C 1
ATOM 917 O O . ASN A 1 117 ? 7.970 4.039 -21.155 1.00 97.38 117 ASN A O 1
ATOM 921 N N . GLY A 1 118 ? 6.820 2.152 -21.539 1.00 97.75 118 GLY A N 1
ATOM 922 C CA . GLY A 1 118 ? 7.873 1.418 -22.231 1.00 97.75 118 GLY A CA 1
ATOM 923 C C . GLY A 1 118 ? 8.906 0.759 -21.317 1.00 97.75 118 GLY A C 1
ATOM 924 O O . GLY A 1 118 ? 9.844 0.142 -21.842 1.00 97.75 118 GLY A O 1
ATOM 925 N N . ALA A 1 119 ? 8.757 0.887 -19.994 1.00 98.25 119 ALA A N 1
ATOM 926 C CA . ALA A 1 119 ? 9.586 0.184 -19.025 1.00 98.25 119 ALA A CA 1
ATOM 927 C C . ALA A 1 119 ? 9.240 -1.308 -18.964 1.00 98.25 119 ALA A C 1
ATOM 929 O O . ALA A 1 119 ? 8.107 -1.720 -19.217 1.00 98.25 119 ALA A O 1
ATOM 930 N N . ILE A 1 120 ? 10.236 -2.116 -18.609 1.00 98.19 120 ILE A N 1
ATOM 931 C CA . ILE A 1 120 ? 10.074 -3.550 -18.364 1.00 98.19 120 ILE A CA 1
ATOM 932 C C . ILE A 1 120 ? 10.726 -3.855 -17.026 1.00 98.19 120 ILE A C 1
ATOM 934 O O . ILE A 1 120 ? 11.892 -3.504 -16.817 1.00 98.19 120 ILE A O 1
ATOM 938 N N . VAL A 1 121 ? 9.976 -4.496 -16.137 1.00 98.31 121 VAL A N 1
ATOM 939 C CA . VAL A 1 121 ? 10.444 -4.877 -14.804 1.00 98.31 121 VAL A CA 1
ATOM 940 C C . VAL A 1 121 ? 10.198 -6.356 -14.552 1.00 98.31 121 VAL A C 1
ATOM 942 O O . VAL A 1 121 ? 9.246 -6.918 -15.081 1.00 98.31 121 VAL A O 1
ATOM 945 N N . GLU A 1 122 ? 11.044 -6.975 -13.741 1.00 97.56 122 GLU A N 1
ATOM 946 C CA . GLU A 1 122 ? 10.880 -8.354 -13.271 1.00 97.56 122 GLU A CA 1
ATOM 947 C C . GLU A 1 122 ? 10.744 -8.349 -11.748 1.00 97.56 122 GLU A C 1
ATOM 949 O O . GLU A 1 122 ? 11.559 -7.733 -11.060 1.00 97.56 122 GLU A O 1
ATOM 954 N N . ILE A 1 123 ? 9.705 -8.981 -11.202 1.00 97.81 123 ILE A N 1
ATOM 955 C CA . ILE A 1 123 ? 9.511 -9.074 -9.753 1.00 97.81 123 ILE A CA 1
ATOM 956 C C . ILE A 1 123 ? 10.601 -9.968 -9.162 1.00 97.81 123 ILE A C 1
ATOM 958 O O . ILE A 1 123 ? 10.656 -11.164 -9.418 1.00 97.81 123 ILE A O 1
ATOM 962 N N . SER A 1 124 ? 11.459 -9.384 -8.327 1.00 96.25 124 SER A N 1
ATOM 963 C CA . SER A 1 124 ? 12.607 -10.085 -7.744 1.00 96.25 124 SER A CA 1
ATOM 964 C C . SER A 1 124 ? 12.305 -10.696 -6.375 1.00 96.25 124 SER A C 1
ATOM 966 O O . SER A 1 124 ? 13.084 -11.502 -5.863 1.00 96.25 124 SER A O 1
ATOM 968 N N . TYR A 1 125 ? 11.18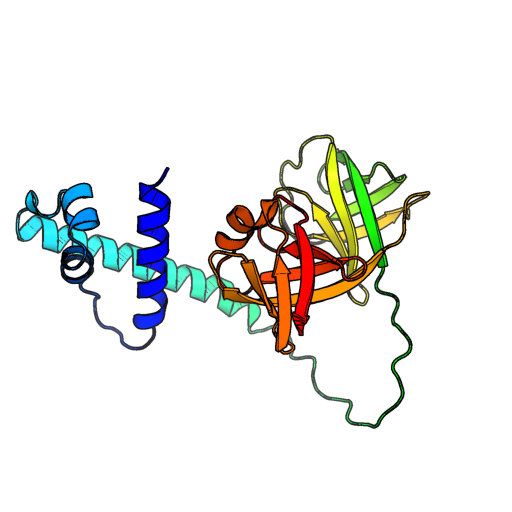2 -10.323 -5.749 1.00 92.19 125 TYR A N 1
ATOM 969 C CA . TYR A 1 125 ? 10.768 -10.883 -4.465 1.00 92.19 125 TYR A CA 1
ATOM 970 C C . TYR A 1 125 ? 9.253 -10.845 -4.244 1.00 92.19 125 TYR A C 1
ATOM 972 O O . TYR A 1 125 ? 8.625 -9.786 -4.319 1.00 92.19 125 TYR A O 1
ATOM 980 N N . GLY A 1 126 ? 8.706 -11.986 -3.817 1.00 91.19 126 GLY A N 1
ATOM 981 C CA . GLY A 1 126 ? 7.287 -12.175 -3.514 1.00 91.19 126 GLY A CA 1
ATOM 982 C C . GLY A 1 126 ? 6.547 -12.922 -4.623 1.00 91.19 126 GLY A C 1
ATOM 983 O O . GLY A 1 126 ? 7.112 -13.210 -5.668 1.00 91.19 126 GLY A O 1
ATOM 984 N N . TYR A 1 127 ? 5.282 -13.256 -4.369 1.00 90.62 127 TYR A N 1
ATOM 985 C CA . TYR A 1 127 ? 4.386 -13.828 -5.372 1.00 90.62 127 TYR A CA 1
ATOM 986 C C . TYR A 1 127 ? 3.391 -12.754 -5.804 1.00 90.62 127 TYR A C 1
ATOM 988 O O . TYR A 1 127 ? 2.591 -12.296 -4.986 1.00 90.62 127 TYR A O 1
ATOM 996 N N . LEU A 1 128 ? 3.466 -12.335 -7.067 1.00 91.19 128 LEU A N 1
ATOM 997 C CA . LEU A 1 128 ? 2.606 -11.287 -7.618 1.00 91.19 128 LEU A CA 1
ATOM 998 C C . LEU A 1 128 ? 1.163 -11.773 -7.840 1.00 91.19 128 LEU A C 1
ATOM 1000 O O . LEU A 1 128 ? 0.190 -11.034 -7.628 1.00 91.19 128 LEU A O 1
ATOM 1004 N N . GLY A 1 129 ? 1.032 -13.039 -8.247 1.00 89.88 129 GLY A N 1
ATOM 1005 C CA . GLY A 1 129 ? -0.220 -13.616 -8.726 1.00 89.88 129 GLY A CA 1
ATOM 1006 C C . GLY A 1 129 ? -0.749 -12.902 -9.972 1.00 89.88 129 GLY A C 1
ATOM 1007 O O . GLY A 1 129 ? -0.047 -12.133 -10.619 1.00 89.88 129 GLY A O 1
ATOM 1008 N N . TYR A 1 130 ? -2.020 -13.133 -10.298 1.00 87.81 130 TYR A N 1
ATOM 1009 C CA . TYR A 1 130 ? -2.678 -12.451 -11.415 1.00 87.81 130 TYR A CA 1
ATOM 1010 C C . TYR A 1 130 ? -2.831 -10.947 -11.127 1.00 87.81 130 TYR A C 1
ATOM 1012 O O . TYR A 1 130 ? -3.384 -10.576 -10.084 1.00 87.81 130 TYR A O 1
ATOM 1020 N N . VAL A 1 131 ? -2.334 -10.088 -12.025 1.00 86.50 131 VAL A N 1
ATOM 1021 C CA . VAL A 1 131 ? -2.419 -8.616 -11.921 1.00 86.50 131 VAL A CA 1
ATOM 1022 C C . VAL A 1 131 ? -3.638 -8.053 -12.644 1.00 86.50 131 VAL A C 1
ATOM 1024 O O . VAL A 1 131 ? -4.301 -7.158 -12.124 1.00 86.50 131 VAL A O 1
ATOM 1027 N N . GLY A 1 132 ? -3.978 -8.625 -13.798 1.00 84.44 132 GLY A N 1
ATOM 1028 C CA . GLY A 1 132 ? -4.984 -8.073 -14.698 1.00 84.44 132 GLY A CA 1
ATOM 1029 C C . GLY A 1 132 ? -4.413 -7.009 -15.640 1.00 84.44 132 GLY A C 1
ATOM 1030 O O . GLY A 1 132 ? -3.286 -6.547 -15.491 1.00 84.44 132 GLY A O 1
ATOM 1031 N N . TYR A 1 133 ? -5.212 -6.641 -16.640 1.00 87.81 133 TYR A N 1
ATOM 1032 C CA . TYR A 1 133 ? -4.828 -5.704 -17.697 1.00 87.81 133 TYR A CA 1
ATOM 1033 C C . TYR A 1 133 ? -5.165 -4.261 -17.304 1.00 87.81 133 TYR A C 1
ATOM 1035 O O . TYR A 1 133 ? -6.226 -4.013 -16.728 1.00 87.81 133 TYR A O 1
ATOM 1043 N N . ARG A 1 134 ? -4.298 -3.309 -17.673 1.00 94.50 134 ARG A N 1
ATOM 1044 C CA . ARG A 1 134 ? -4.494 -1.859 -17.491 1.00 94.50 134 ARG A CA 1
ATOM 1045 C C . ARG A 1 134 ? -4.721 -1.396 -16.054 1.00 94.50 134 ARG A C 1
ATOM 1047 O O . ARG A 1 134 ? -5.522 -0.499 -15.812 1.00 94.50 134 ARG A O 1
ATOM 1054 N N . LYS A 1 135 ? -3.990 -1.990 -15.117 1.00 95.75 135 LYS A N 1
ATOM 1055 C CA . LYS A 1 135 ? -3.942 -1.526 -13.728 1.00 95.75 135 LYS A CA 1
ATOM 1056 C C . LYS A 1 135 ? -2.999 -0.349 -13.560 1.00 95.75 135 LYS A C 1
ATOM 1058 O O . LYS A 1 135 ? -1.925 -0.356 -14.165 1.00 95.75 135 LYS A O 1
ATOM 1063 N N . ASP A 1 136 ? -3.384 0.626 -12.741 1.00 96.69 136 ASP A N 1
ATOM 1064 C CA . ASP A 1 136 ? -2.492 1.734 -12.404 1.00 96.69 136 ASP A CA 1
ATOM 1065 C C . ASP A 1 136 ? -1.277 1.208 -11.636 1.00 96.69 136 ASP A C 1
ATOM 1067 O O . ASP A 1 136 ? -1.364 0.277 -10.830 1.00 96.69 136 ASP A O 1
ATOM 1071 N N . ALA A 1 137 ? -0.113 1.783 -11.916 1.00 96.94 137 ALA A N 1
ATOM 1072 C CA . ALA A 1 137 ? 1.137 1.371 -11.309 1.00 96.94 137 ALA A CA 1
ATOM 1073 C C . ALA A 1 137 ? 2.057 2.561 -11.049 1.00 96.94 137 ALA A C 1
ATOM 1075 O O . ALA A 1 137 ? 2.084 3.549 -11.787 1.00 96.94 137 ALA A O 1
ATOM 1076 N N . VAL A 1 138 ? 2.874 2.435 -10.006 1.00 97.75 138 VAL A N 1
ATOM 1077 C CA . VAL A 1 138 ? 3.927 3.397 -9.684 1.00 97.75 138 VAL A CA 1
ATOM 1078 C C . VAL A 1 138 ? 5.249 2.659 -9.569 1.00 97.75 138 VAL A C 1
ATOM 1080 O O . VAL A 1 138 ? 5.462 1.884 -8.638 1.00 97.75 138 VAL A O 1
ATOM 1083 N N . LEU A 1 139 ? 6.148 2.913 -10.520 1.00 98.06 139 LEU A N 1
ATOM 1084 C CA . LEU A 1 139 ? 7.527 2.430 -10.494 1.00 98.06 139 LEU A CA 1
ATOM 1085 C C . LEU A 1 139 ? 8.394 3.469 -9.789 1.00 98.06 139 LEU A C 1
ATOM 1087 O O . LEU A 1 139 ? 8.501 4.597 -10.265 1.00 98.06 139 LEU A O 1
ATOM 1091 N N . TYR A 1 140 ? 9.042 3.105 -8.687 1.00 97.56 140 TYR A N 1
ATOM 1092 C CA . TYR A 1 140 ? 9.802 4.052 -7.875 1.00 97.56 140 TYR A CA 1
ATOM 1093 C C . TYR A 1 140 ? 11.088 3.456 -7.319 1.00 97.56 140 TYR A C 1
ATOM 1095 O O . TYR A 1 140 ? 11.258 2.238 -7.212 1.00 97.56 140 TYR A O 1
ATOM 1103 N N . LYS A 1 141 ? 12.024 4.339 -6.967 1.00 95.44 141 LYS A N 1
ATOM 1104 C CA . LYS A 1 141 ? 13.314 3.948 -6.405 1.00 95.44 141 LYS A CA 1
ATOM 1105 C C . LYS A 1 141 ? 13.349 4.176 -4.897 1.00 95.44 141 LYS A C 1
ATOM 1107 O O . LYS A 1 141 ? 13.231 5.307 -4.438 1.00 95.44 141 LYS A O 1
ATOM 1112 N N . SER A 1 142 ? 13.586 3.096 -4.157 1.00 92.94 142 SER A N 1
ATOM 1113 C CA . SER A 1 142 ? 13.741 3.072 -2.702 1.00 92.94 142 SER A CA 1
ATOM 1114 C C . SER A 1 142 ? 15.199 2.764 -2.357 1.00 92.94 142 SER A C 1
ATOM 1116 O O . SER A 1 142 ? 15.660 1.617 -2.409 1.00 92.94 142 SER A O 1
ATOM 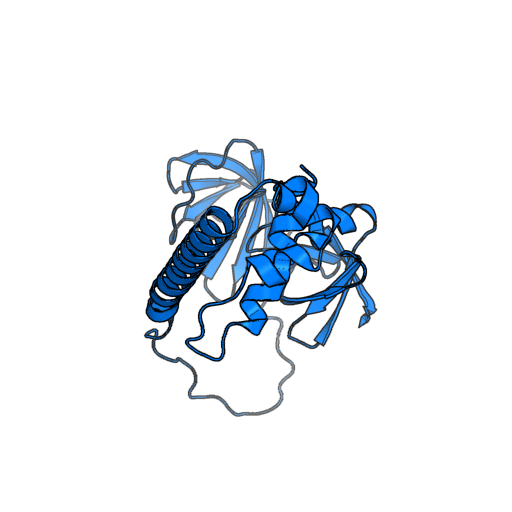1118 N N . GLY A 1 143 ? 15.984 3.813 -2.098 1.00 91.12 143 GLY A N 1
ATOM 1119 C CA . GLY A 1 143 ? 17.436 3.701 -1.937 1.00 91.12 143 GLY A CA 1
ATOM 1120 C C . GLY A 1 143 ? 18.119 3.175 -3.208 1.00 91.12 143 GLY A C 1
ATOM 1121 O O . GLY A 1 143 ? 18.227 3.883 -4.210 1.00 91.12 143 GLY A O 1
ATOM 1122 N N . HIS A 1 144 ? 18.604 1.931 -3.170 1.00 91.06 144 HIS A N 1
ATOM 1123 C CA . HIS A 1 144 ? 19.229 1.266 -4.324 1.00 91.06 144 HIS A CA 1
ATOM 1124 C C . HIS A 1 144 ? 18.303 0.285 -5.055 1.00 91.06 144 HIS A C 1
ATOM 1126 O O . HIS A 1 144 ? 18.672 -0.180 -6.129 1.00 91.06 144 HIS A O 1
ATOM 1132 N N . GLN A 1 145 ? 17.123 -0.011 -4.505 1.00 95.00 145 GLN A N 1
ATOM 1133 C CA . GLN A 1 145 ? 16.206 -1.021 -5.031 1.00 95.00 145 GLN A CA 1
ATOM 1134 C C . GLN A 1 145 ? 15.058 -0.362 -5.799 1.00 95.00 145 GLN A C 1
ATOM 1136 O O . GLN A 1 145 ? 14.472 0.615 -5.326 1.00 95.00 145 GLN A O 1
ATOM 1141 N N . TRP A 1 146 ? 14.708 -0.918 -6.959 1.00 97.25 146 TRP A N 1
ATOM 1142 C CA . TRP A 1 146 ? 13.460 -0.577 -7.637 1.00 97.25 146 TRP A CA 1
ATOM 1143 C C . TRP A 1 146 ? 12.292 -1.329 -7.007 1.00 97.25 146 TRP A C 1
ATOM 1145 O O . TRP A 1 146 ? 12.407 -2.503 -6.641 1.00 97.25 146 TRP A O 1
ATOM 1155 N N . LYS A 1 147 ? 11.177 -0.625 -6.857 1.00 97.62 147 LYS A N 1
ATOM 1156 C CA . LYS A 1 147 ? 9.914 -1.172 -6.385 1.00 97.62 147 LYS A CA 1
ATOM 1157 C C . LYS A 1 147 ? 8.795 -0.762 -7.337 1.00 97.62 147 LYS A C 1
ATOM 1159 O O . LYS A 1 147 ? 8.866 0.302 -7.953 1.00 97.62 147 LYS A O 1
ATOM 1164 N N . ILE A 1 148 ? 7.763 -1.589 -7.428 1.00 97.50 148 ILE A N 1
ATOM 1165 C CA . ILE A 1 148 ? 6.544 -1.289 -8.171 1.00 97.50 148 ILE A CA 1
ATOM 1166 C C . ILE A 1 148 ? 5.331 -1.479 -7.264 1.00 97.50 148 ILE A C 1
ATOM 1168 O O . ILE A 1 148 ? 5.120 -2.556 -6.709 1.00 97.50 148 ILE A O 1
ATOM 1172 N N . TRP A 1 149 ? 4.552 -0.414 -7.100 1.00 97.19 149 TRP A N 1
ATOM 1173 C CA . TRP A 1 149 ? 3.203 -0.480 -6.547 1.00 97.19 149 TRP A CA 1
ATOM 1174 C C . TRP A 1 149 ? 2.213 -0.680 -7.690 1.00 97.19 149 TRP A C 1
ATOM 1176 O O . TRP A 1 149 ? 2.407 -0.118 -8.770 1.00 97.19 149 TRP A O 1
ATOM 1186 N N . ILE A 1 150 ? 1.183 -1.488 -7.461 1.00 95.75 150 ILE A N 1
ATOM 1187 C CA . ILE A 1 150 ? 0.156 -1.812 -8.450 1.00 95.75 150 ILE A CA 1
ATOM 1188 C C . ILE A 1 150 ? -1.199 -1.696 -7.762 1.00 95.75 150 ILE A C 1
ATOM 1190 O O . ILE A 1 150 ? -1.382 -2.247 -6.681 1.00 95.75 150 ILE A O 1
ATOM 1194 N N . GLU A 1 151 ? -2.138 -1.016 -8.406 1.00 94.81 151 GLU A N 1
ATOM 1195 C CA . GLU A 1 151 ? -3.508 -0.815 -7.938 1.00 94.81 151 GLU A CA 1
ATOM 1196 C C . GLU A 1 151 ? -4.167 -2.133 -7.498 1.00 94.81 151 GLU A C 1
ATOM 1198 O O . GLU A 1 151 ? -4.215 -3.117 -8.248 1.00 94.81 151 GLU A O 1
ATOM 1203 N N . GLY A 1 152 ? -4.688 -2.155 -6.270 1.00 91.56 152 GLY A N 1
ATOM 1204 C CA . GLY A 1 152 ? -5.317 -3.340 -5.685 1.00 91.56 152 GLY A CA 1
ATOM 1205 C C . GLY A 1 152 ? -4.333 -4.362 -5.124 1.00 91.56 152 GLY A C 1
ATOM 1206 O O . GLY A 1 152 ? -4.709 -5.495 -4.807 1.00 91.56 152 GLY A O 1
ATOM 1207 N N . LYS A 1 153 ? -3.051 -4.003 -5.045 1.00 92.31 153 LYS A N 1
ATOM 1208 C CA . LYS A 1 153 ? -1.981 -4.834 -4.503 1.00 92.31 153 LYS A CA 1
ATOM 1209 C C . LYS A 1 153 ? -1.022 -3.987 -3.666 1.00 92.31 153 LYS A C 1
ATOM 1211 O O . LYS A 1 153 ? -1.038 -2.762 -3.668 1.00 92.31 153 LYS A O 1
ATOM 1216 N N . LYS A 1 154 ? -0.137 -4.686 -2.961 1.00 93.62 154 LYS A N 1
ATOM 1217 C CA . LYS A 1 154 ? 1.006 -4.087 -2.273 1.00 93.62 154 LYS A CA 1
ATOM 1218 C C . LYS A 1 154 ? 2.130 -3.702 -3.236 1.00 93.62 154 LYS A C 1
ATOM 1220 O O . LYS A 1 154 ? 2.113 -4.042 -4.418 1.00 93.62 154 LYS A O 1
ATOM 1225 N N . SER A 1 155 ? 3.160 -3.068 -2.693 1.00 95.69 155 SER A N 1
ATOM 1226 C CA . SER A 1 155 ? 4.420 -2.829 -3.391 1.00 95.69 155 SER A CA 1
ATOM 1227 C C . SER A 1 155 ? 5.315 -4.073 -3.444 1.00 95.69 155 SER A C 1
ATOM 1229 O O . SER A 1 155 ? 5.466 -4.806 -2.462 1.00 95.69 155 SER A O 1
ATOM 1231 N N . TYR A 1 156 ? 5.956 -4.291 -4.591 1.00 96.50 156 TYR A N 1
ATOM 1232 C CA . TYR A 1 156 ? 6.877 -5.399 -4.843 1.00 96.50 156 TYR A CA 1
ATOM 1233 C C . TYR A 1 156 ? 8.272 -4.882 -5.163 1.00 96.50 156 TYR A C 1
ATOM 1235 O O . TYR A 1 156 ? 8.429 -3.855 -5.820 1.00 96.50 156 TYR A O 1
ATOM 1243 N N . LYS A 1 157 ? 9.306 -5.615 -4.740 1.00 97.19 157 LYS A N 1
ATOM 1244 C CA . LYS A 1 157 ? 10.670 -5.367 -5.222 1.00 97.19 157 LYS A CA 1
ATOM 1245 C C . LYS A 1 157 ? 10.787 -5.902 -6.641 1.00 97.19 157 LYS A C 1
ATOM 1247 O O . LYS A 1 157 ? 10.315 -7.003 -6.922 1.00 97.19 157 LYS A O 1
ATOM 1252 N N . CYS A 1 158 ? 11.433 -5.138 -7.505 1.00 97.69 158 CYS A N 1
ATOM 1253 C CA . CYS A 1 158 ? 11.641 -5.532 -8.885 1.00 97.69 158 CYS A CA 1
ATOM 1254 C C . CYS A 1 158 ? 13.021 -5.117 -9.385 1.00 97.69 158 CYS A C 1
ATOM 1256 O O . CYS A 1 158 ? 13.638 -4.187 -8.857 1.00 97.69 158 CYS A O 1
ATOM 1258 N N . ASP A 1 159 ? 13.466 -5.785 -10.437 1.00 97.81 159 ASP A N 1
ATOM 1259 C CA . ASP A 1 159 ? 14.636 -5.416 -11.213 1.00 97.81 159 ASP A CA 1
ATOM 1260 C C . ASP A 1 159 ? 14.188 -4.702 -12.488 1.00 97.81 159 ASP A C 1
ATOM 1262 O O . ASP A 1 159 ? 13.244 -5.107 -13.167 1.00 97.81 159 ASP A O 1
ATOM 1266 N N . LEU A 1 160 ? 14.844 -3.584 -12.798 1.00 97.38 160 LEU A N 1
ATOM 1267 C CA . LEU A 1 160 ? 14.522 -2.773 -13.967 1.00 97.38 160 LEU A CA 1
ATOM 1268 C C . LEU A 1 160 ? 15.286 -3.307 -15.182 1.00 97.38 160 LEU A C 1
ATOM 1270 O O . LEU A 1 160 ? 16.460 -2.985 -15.366 1.00 97.38 160 LEU A O 1
ATOM 1274 N N . LEU A 1 161 ? 14.612 -4.099 -16.014 1.00 97.31 161 LEU A N 1
ATOM 1275 C CA . LEU A 1 161 ? 15.183 -4.676 -17.234 1.00 97.31 161 LEU A CA 1
ATOM 1276 C C . LEU A 1 161 ? 15.290 -3.639 -18.359 1.00 97.31 161 LEU A C 1
ATOM 1278 O O . LEU A 1 161 ? 16.242 -3.644 -19.139 1.00 97.31 161 LEU A O 1
ATOM 1282 N N . LYS A 1 162 ? 14.315 -2.726 -18.435 1.00 97.69 162 LYS A N 1
ATOM 1283 C CA . LYS A 1 162 ? 14.306 -1.606 -19.380 1.00 97.69 162 LYS A CA 1
ATOM 1284 C C . LYS A 1 162 ? 13.734 -0.361 -18.715 1.00 97.69 162 LYS A C 1
ATOM 1286 O O . LYS A 1 162 ? 12.643 -0.406 -18.155 1.00 97.69 162 LYS A O 1
ATOM 1291 N N . ALA A 1 163 ? 14.458 0.752 -18.809 1.00 96.62 163 ALA A N 1
ATOM 1292 C CA . ALA A 1 163 ? 14.024 2.028 -18.252 1.00 96.62 163 ALA A CA 1
ATOM 1293 C C . ALA A 1 163 ? 12.799 2.612 -18.992 1.00 96.62 163 ALA A C 1
ATOM 1295 O O . ALA A 1 163 ? 12.629 2.348 -20.189 1.00 96.62 163 ALA A O 1
ATOM 1296 N N . PRO A 1 164 ? 11.979 3.438 -18.312 1.00 96.62 164 PRO A N 1
ATOM 1297 C CA . PRO A 1 164 ? 10.911 4.200 -18.953 1.00 96.62 164 PRO A CA 1
ATOM 1298 C C . PRO A 1 164 ? 11.433 5.015 -20.136 1.00 96.62 164 PRO A C 1
ATOM 1300 O O . PRO A 1 164 ? 12.493 5.636 -20.057 1.00 96.62 164 PRO A O 1
ATOM 1303 N N . SER A 1 165 ? 10.688 5.008 -21.239 1.00 95.44 165 SER A N 1
ATOM 1304 C CA . SER A 1 165 ? 11.028 5.778 -22.445 1.00 95.44 165 SER A CA 1
ATOM 1305 C C . SER A 1 165 ? 10.335 7.145 -22.478 1.00 95.44 165 SER A C 1
ATOM 1307 O O . SER A 1 165 ? 10.773 8.040 -23.195 1.00 95.44 165 SER A O 1
ATOM 1309 N N . TYR A 1 166 ? 9.261 7.304 -21.703 1.00 94.75 166 TYR A N 1
ATOM 1310 C CA . TYR A 1 166 ? 8.497 8.539 -21.534 1.00 94.75 166 TYR A CA 1
ATOM 1311 C C . TYR A 1 166 ? 7.786 8.550 -20.172 1.00 94.75 166 TYR A C 1
ATOM 1313 O O . TYR A 1 166 ? 7.935 7.623 -19.377 1.00 94.75 166 TYR A O 1
ATOM 1321 N N . GLY A 1 167 ? 7.013 9.603 -19.909 1.00 91.44 167 GLY A N 1
ATOM 1322 C CA . GLY A 1 167 ? 6.239 9.774 -18.682 1.00 91.44 167 GLY A CA 1
ATOM 1323 C C . GLY A 1 167 ? 6.808 10.853 -17.765 1.00 91.44 167 GLY A C 1
ATOM 1324 O O . GLY A 1 167 ? 7.975 11.238 -17.864 1.00 91.44 167 GLY A O 1
ATOM 1325 N N . SER A 1 168 ? 5.949 11.359 -16.886 1.00 93.31 168 SER A N 1
ATOM 1326 C CA . SER A 1 168 ? 6.321 12.358 -15.888 1.00 93.31 168 SER A CA 1
ATOM 1327 C C . SER A 1 168 ? 7.159 11.725 -14.781 1.00 93.31 168 SER A C 1
ATOM 1329 O O . SER A 1 168 ? 6.901 10.596 -14.356 1.00 93.31 168 SER A O 1
ATOM 1331 N N . VAL A 1 169 ? 8.162 12.469 -14.320 1.00 95.12 169 VAL A N 1
ATOM 1332 C CA . VAL A 1 169 ? 8.994 12.097 -13.175 1.00 95.12 169 VAL A CA 1
ATOM 1333 C C . VAL A 1 169 ? 8.457 12.817 -11.950 1.00 95.12 169 VAL A C 1
ATOM 1335 O O . VAL A 1 169 ? 8.383 14.043 -11.953 1.00 95.12 169 VAL A O 1
ATOM 1338 N N . TYR A 1 170 ? 8.131 12.049 -10.919 1.00 95.62 170 TYR A N 1
ATOM 1339 C CA . TYR A 1 170 ? 7.639 12.549 -9.640 1.00 95.62 170 TYR A CA 1
ATOM 1340 C C . TYR A 1 170 ? 8.757 12.476 -8.603 1.00 95.62 170 TYR A C 1
ATOM 1342 O O . TYR A 1 170 ? 9.539 11.519 -8.586 1.00 95.62 170 TYR A O 1
ATOM 1350 N N . SER A 1 171 ? 8.832 13.477 -7.735 1.00 94.62 171 SER A N 1
ATOM 1351 C CA . SER A 1 171 ? 9.626 13.424 -6.510 1.00 94.62 171 SER A CA 1
ATOM 1352 C C . SER A 1 171 ? 8.938 12.532 -5.481 1.00 94.62 171 SER A C 1
ATOM 1354 O O . SER A 1 171 ? 7.711 12.485 -5.410 1.00 94.62 171 SER A O 1
ATOM 1356 N N . VAL A 1 172 ? 9.736 11.785 -4.718 1.00 95.38 172 VAL A N 1
ATOM 1357 C CA . VAL A 1 172 ? 9.221 10.728 -3.845 1.00 95.38 172 VAL A CA 1
ATOM 1358 C C . VAL A 1 172 ? 9.761 10.853 -2.433 1.00 95.38 172 VAL A C 1
ATOM 1360 O O . VAL A 1 172 ? 10.974 10.939 -2.220 1.00 95.38 172 VAL A O 1
ATOM 1363 N N . GLU A 1 173 ? 8.861 10.744 -1.467 1.00 95.62 173 GLU A N 1
ATOM 1364 C CA . GLU A 1 173 ? 9.182 10.585 -0.057 1.00 95.62 173 GLU A CA 1
ATOM 1365 C C . GLU A 1 173 ? 8.516 9.310 0.482 1.00 95.62 173 GLU A C 1
ATOM 1367 O O . GLU A 1 173 ? 7.310 9.121 0.354 1.00 95.62 173 GLU A O 1
ATOM 1372 N N . GLU A 1 174 ? 9.317 8.402 1.046 1.00 95.31 174 GLU A N 1
ATOM 1373 C CA . GLU A 1 174 ? 8.798 7.232 1.764 1.00 95.31 174 GLU A CA 1
ATOM 1374 C C . GLU A 1 174 ? 8.479 7.648 3.201 1.00 95.31 174 GLU A C 1
ATOM 1376 O O . GLU A 1 174 ? 9.343 8.169 3.911 1.00 95.31 174 GLU A O 1
ATOM 1381 N N . LEU A 1 175 ? 7.240 7.404 3.615 1.00 96.00 175 LEU A N 1
ATOM 1382 C CA . LEU A 1 175 ? 6.701 7.722 4.932 1.00 96.00 175 LEU A CA 1
ATOM 1383 C C . LEU A 1 175 ? 6.161 6.446 5.582 1.00 96.00 175 LEU A C 1
ATOM 1385 O O . LEU A 1 175 ? 5.892 5.460 4.902 1.00 96.00 175 LEU A O 1
ATOM 1389 N N . THR A 1 176 ? 5.944 6.482 6.893 1.00 96.19 176 THR A N 1
ATOM 1390 C CA . THR A 1 176 ? 5.215 5.424 7.602 1.00 96.19 176 THR A CA 1
ATOM 1391 C C . THR A 1 176 ? 4.043 6.060 8.335 1.00 96.19 176 THR A C 1
ATOM 1393 O O . THR A 1 176 ? 4.240 6.904 9.212 1.00 96.19 176 THR A O 1
ATOM 1396 N N . ILE A 1 177 ? 2.824 5.658 7.983 1.00 95.94 177 ILE A N 1
ATOM 1397 C CA . ILE A 1 177 ? 1.590 6.055 8.659 1.00 95.94 177 ILE A CA 1
ATOM 1398 C C . ILE A 1 177 ? 1.543 5.325 10.000 1.00 95.94 177 ILE A C 1
ATOM 1400 O O . ILE A 1 177 ? 1.668 4.104 10.057 1.00 95.94 177 ILE A O 1
ATOM 1404 N N . THR A 1 178 ? 1.375 6.077 11.084 1.00 95.81 178 THR A N 1
ATOM 1405 C CA . THR A 1 178 ? 1.353 5.537 12.456 1.00 95.81 178 THR A CA 1
ATOM 1406 C C . THR A 1 178 ? -0.011 5.617 13.116 1.00 95.81 178 THR A C 1
ATOM 1408 O O . THR A 1 178 ? -0.336 4.787 13.961 1.00 95.81 178 THR A O 1
ATOM 1411 N N . GLU A 1 179 ? -0.809 6.617 12.754 1.00 95.12 179 GLU A N 1
ATOM 1412 C CA . GLU A 1 179 ? -2.120 6.843 13.344 1.00 95.12 179 GLU A CA 1
ATOM 1413 C C . GLU A 1 179 ? -3.036 7.520 12.320 1.00 95.12 179 GLU A C 1
ATOM 1415 O O . GLU A 1 179 ? -2.596 8.363 11.533 1.00 95.12 179 GLU A O 1
ATOM 1420 N N . ILE A 1 180 ? -4.318 7.155 12.355 1.00 95.00 180 ILE A N 1
ATOM 1421 C CA . ILE A 1 180 ? -5.373 7.730 11.519 1.00 95.00 180 ILE A CA 1
ATOM 1422 C C . ILE A 1 180 ? -6.464 8.279 12.438 1.00 95.00 180 ILE A C 1
ATOM 1424 O O . ILE A 1 180 ? -6.921 7.590 13.350 1.00 95.00 180 ILE A O 1
ATOM 1428 N N . LYS A 1 181 ? -6.866 9.536 12.224 1.00 94.75 181 LYS A N 1
ATOM 1429 C CA . LYS A 1 181 ? -7.855 10.262 13.040 1.00 94.75 181 LYS A CA 1
ATOM 1430 C C . LYS A 1 181 ? -8.964 10.863 12.190 1.00 94.75 181 LYS A C 1
ATOM 1432 O O . LYS A 1 181 ? -8.830 11.003 10.978 1.00 94.75 181 LYS A O 1
ATOM 1437 N N . GLY A 1 182 ? -10.045 11.261 12.865 1.00 93.12 182 GLY A N 1
ATOM 1438 C CA . GLY A 1 182 ? -11.159 11.982 12.246 1.00 93.12 182 GLY A CA 1
ATOM 1439 C C . GLY A 1 182 ? -11.789 11.184 11.111 1.00 93.12 182 GLY A C 1
ATOM 1440 O O . GLY A 1 182 ? -11.931 11.712 10.014 1.00 93.12 182 GLY A O 1
ATOM 1441 N N . ASP A 1 183 ? -12.063 9.901 11.355 1.00 92.38 183 ASP A N 1
ATOM 1442 C CA . ASP A 1 183 ? -12.687 8.990 10.389 1.00 92.38 183 ASP A CA 1
ATOM 1443 C C . ASP A 1 183 ? -11.954 8.929 9.035 1.00 92.38 183 ASP A C 1
ATOM 1445 O O . ASP A 1 183 ? -12.574 8.936 7.977 1.00 92.38 183 ASP A O 1
ATOM 1449 N N . GLY A 1 184 ? -10.616 8.898 9.071 1.00 92.44 184 GLY A N 1
ATOM 1450 C CA . GLY A 1 184 ? -9.769 8.845 7.872 1.00 92.44 184 GLY A CA 1
ATOM 1451 C C . GLY A 1 184 ? -9.303 10.206 7.353 1.00 92.44 184 GLY A C 1
ATOM 1452 O O . GLY A 1 184 ? -8.489 10.257 6.435 1.00 92.44 184 GLY A O 1
ATOM 1453 N N . THR A 1 185 ? -9.767 11.312 7.938 1.00 96.19 185 THR A N 1
ATOM 1454 C CA . THR A 1 185 ? -9.446 12.668 7.459 1.00 96.19 185 THR A CA 1
ATOM 1455 C C . THR A 1 185 ? -8.020 13.103 7.795 1.00 96.19 185 THR A C 1
ATOM 1457 O O . THR A 1 185 ? -7.455 13.927 7.087 1.00 96.19 185 THR A O 1
ATOM 1460 N N . ILE A 1 186 ? -7.416 12.573 8.863 1.00 97.25 186 ILE A N 1
ATOM 1461 C CA . ILE A 1 186 ? -6.087 12.993 9.325 1.00 97.25 186 ILE A CA 1
ATOM 1462 C C . ILE A 1 186 ? -5.151 11.792 9.411 1.00 97.25 186 ILE A C 1
ATOM 1464 O O . ILE A 1 186 ? -5.455 10.815 10.096 1.00 97.25 186 ILE A O 1
ATOM 1468 N N . LEU A 1 187 ? -3.982 11.909 8.782 1.00 96.75 187 LEU A N 1
ATOM 1469 C CA . LEU A 1 187 ? -2.900 10.930 8.833 1.00 96.75 187 LEU A CA 1
ATOM 1470 C C . LEU A 1 187 ? -1.728 11.498 9.633 1.00 96.75 187 LEU A C 1
ATOM 1472 O O . LEU A 1 187 ? -1.292 12.626 9.393 1.00 96.75 187 LEU A O 1
ATOM 1476 N N . ILE A 1 188 ? -1.206 10.709 10.570 1.00 96.88 188 ILE A N 1
ATOM 1477 C CA . ILE A 1 188 ? -0.034 11.059 11.377 1.00 96.88 188 ILE A CA 1
ATOM 1478 C C . ILE A 1 188 ? 1.097 10.101 11.026 1.00 96.88 188 ILE A C 1
ATOM 1480 O O . ILE A 1 188 ? 0.981 8.881 11.194 1.00 96.88 188 ILE A O 1
ATOM 1484 N N . MET A 1 189 ? 2.202 10.670 10.562 1.00 97.38 189 MET A N 1
ATOM 1485 C CA . MET A 1 189 ? 3.376 9.928 10.119 1.00 97.38 189 MET A CA 1
ATOM 1486 C C . MET A 1 189 ? 4.371 9.706 11.263 1.00 97.38 189 MET A C 1
ATOM 1488 O O . MET A 1 189 ? 4.383 10.431 12.260 1.00 97.38 189 MET A O 1
ATOM 1492 N N . SER A 1 190 ? 5.264 8.731 11.104 1.00 96.25 190 SER A N 1
ATOM 1493 C CA . SER A 1 190 ? 6.285 8.379 12.100 1.00 96.25 190 SER A CA 1
ATOM 1494 C C . SER A 1 190 ? 7.317 9.477 12.364 1.00 96.25 190 SER A C 1
ATOM 1496 O O . SER A 1 190 ? 7.957 9.479 13.413 1.00 96.25 190 SER A O 1
ATOM 1498 N N . ASP A 1 191 ? 7.512 10.394 11.416 1.00 94.75 191 ASP A N 1
ATOM 1499 C CA . ASP A 1 191 ? 8.382 11.566 11.573 1.00 94.75 191 ASP A CA 1
ATOM 1500 C C . ASP A 1 191 ? 7.682 12.739 12.294 1.00 94.75 191 ASP A C 1
ATOM 1502 O O . ASP A 1 191 ? 8.304 13.770 12.552 1.00 94.75 191 ASP A O 1
ATOM 1506 N N . GLY A 1 192 ? 6.401 12.577 12.646 1.00 96.69 192 GLY A N 1
ATOM 1507 C CA . GLY A 1 192 ? 5.567 13.579 13.305 1.00 96.69 192 GLY A CA 1
ATOM 1508 C C . GLY A 1 192 ? 4.855 14.547 12.357 1.00 96.69 192 GLY A C 1
ATOM 1509 O O . GLY A 1 192 ? 4.127 15.417 12.847 1.00 96.69 192 GLY A O 1
ATOM 1510 N N . SER A 1 193 ? 5.044 14.416 11.039 1.00 97.19 193 SER A N 1
ATOM 1511 C CA . SER A 1 193 ? 4.284 15.182 10.050 1.00 97.19 193 SER A CA 1
ATOM 1512 C C . SER A 1 193 ? 2.814 14.763 10.029 1.00 97.19 193 SER A C 1
ATOM 1514 O O . SER A 1 193 ? 2.458 13.624 10.357 1.00 97.19 193 SER A O 1
ATOM 1516 N N . ILE A 1 194 ? 1.946 15.719 9.696 1.00 97.62 194 ILE A N 1
ATOM 1517 C CA . ILE A 1 194 ? 0.495 15.518 9.697 1.00 97.62 194 ILE A CA 1
ATOM 1518 C C . ILE A 1 194 ? -0.071 15.951 8.355 1.00 97.62 194 ILE A C 1
ATOM 1520 O O . ILE A 1 194 ? 0.208 17.054 7.876 1.00 97.62 194 ILE A O 1
ATOM 1524 N N . TYR A 1 195 ? -0.909 15.089 7.794 1.00 97.94 195 TYR A N 1
ATOM 1525 C CA . TYR A 1 195 ? -1.574 15.311 6.522 1.00 97.94 195 TYR A CA 1
ATOM 1526 C C . TYR A 1 195 ? -3.088 15.256 6.693 1.00 97.94 195 TYR A C 1
ATOM 1528 O O . TYR A 1 195 ? -3.614 14.402 7.407 1.00 97.94 195 TYR A O 1
ATOM 1536 N N . GLU A 1 196 ? -3.775 16.173 6.026 1.00 96.88 196 GLU A N 1
ATOM 1537 C CA . GLU A 1 196 ? -5.218 16.151 5.826 1.00 96.88 196 GLU A CA 1
ATOM 1538 C C . GLU A 1 196 ? -5.533 15.457 4.499 1.00 96.88 196 GLU A C 1
ATOM 1540 O O . GLU A 1 196 ? -4.911 15.747 3.479 1.00 96.88 196 GLU A O 1
ATOM 1545 N N . VAL A 1 197 ? -6.478 14.523 4.521 1.00 96.31 197 VAL A N 1
ATOM 1546 C CA . VAL A 1 197 ? -6.907 13.730 3.366 1.00 96.31 197 VAL A CA 1
ATOM 1547 C C . VAL A 1 197 ? -8.019 14.462 2.628 1.00 96.31 197 VAL A C 1
ATOM 1549 O O . VAL A 1 197 ? -8.967 14.954 3.242 1.00 96.31 197 VAL A O 1
ATOM 1552 N N . GLY A 1 198 ? -7.936 14.497 1.297 1.00 91.81 198 GLY A N 1
ATOM 1553 C CA . GLY A 1 198 ? -8.992 15.048 0.457 1.00 91.81 198 GLY A CA 1
ATOM 1554 C C . GLY A 1 198 ? -10.341 14.370 0.720 1.00 91.81 198 GLY A C 1
ATOM 1555 O O . GLY A 1 198 ? -10.432 13.147 0.820 1.00 91.81 198 GLY A O 1
ATOM 1556 N N . SER A 1 199 ? -11.414 15.167 0.779 1.00 86.62 199 SER A N 1
ATOM 1557 C CA . SER A 1 199 ? -12.762 14.700 1.137 1.00 86.62 199 SER A CA 1
ATOM 1558 C C . SER A 1 199 ? -13.260 13.423 0.437 1.00 86.62 199 SER A C 1
ATOM 1560 O O . SER A 1 199 ? -13.950 12.665 1.121 1.00 86.62 199 SER A O 1
ATOM 1562 N N . PRO A 1 200 ? -13.005 13.151 -0.863 1.00 88.56 200 PRO A N 1
ATOM 1563 C CA . PRO A 1 200 ? -13.522 11.931 -1.488 1.00 88.56 200 PRO A CA 1
ATOM 1564 C C . PRO A 1 200 ? -12.839 10.646 -0.991 1.00 88.56 200 PRO A C 1
ATOM 1566 O O . PRO A 1 200 ? -13.408 9.571 -1.152 1.00 88.56 200 PRO A O 1
ATOM 1569 N N . TYR A 1 201 ? -11.667 10.743 -0.356 1.00 88.75 201 TYR A N 1
ATOM 1570 C CA . TYR A 1 201 ? -10.834 9.588 -0.003 1.00 88.75 201 TYR A CA 1
ATOM 1571 C C . TYR A 1 201 ? -10.927 9.168 1.470 1.00 88.75 201 TYR A C 1
ATOM 1573 O O . TYR A 1 201 ? -10.371 8.138 1.848 1.00 88.75 201 TYR A O 1
ATOM 1581 N N . THR A 1 202 ? -11.641 9.925 2.309 1.00 85.88 202 THR A N 1
ATOM 1582 C CA . THR A 1 202 ? -11.711 9.692 3.765 1.00 85.88 202 THR A CA 1
ATOM 1583 C C . THR A 1 202 ? -12.270 8.315 4.125 1.00 85.88 202 THR A C 1
ATOM 1585 O O . THR A 1 202 ? -11.804 7.666 5.059 1.00 85.88 202 THR A O 1
ATOM 1588 N N . ILE A 1 203 ? -13.231 7.812 3.344 1.00 85.06 203 ILE A N 1
ATOM 1589 C CA . ILE A 1 203 ? -13.786 6.468 3.540 1.00 85.06 203 ILE A CA 1
ATOM 1590 C C . ILE A 1 203 ? -12.703 5.409 3.323 1.00 85.06 203 ILE A C 1
ATOM 1592 O O . ILE A 1 203 ? -12.609 4.473 4.115 1.00 85.06 203 ILE A O 1
ATOM 1596 N N . ASN A 1 204 ? -11.875 5.560 2.291 1.00 84.44 204 ASN A N 1
ATOM 1597 C CA . ASN A 1 204 ? -10.846 4.585 1.943 1.00 84.44 204 ASN A CA 1
ATOM 1598 C C . ASN A 1 204 ? -9.736 4.588 2.999 1.00 84.44 204 ASN A C 1
ATOM 1600 O O . ASN A 1 204 ? -9.364 3.532 3.507 1.00 84.44 204 ASN A O 1
ATOM 1604 N N . THR A 1 205 ? -9.289 5.769 3.424 1.00 87.12 205 THR A N 1
ATOM 1605 C CA . THR A 1 205 ? -8.261 5.904 4.466 1.00 87.12 205 THR A CA 1
ATOM 1606 C C . THR A 1 205 ? -8.735 5.464 5.843 1.00 87.12 205 THR A C 1
ATOM 1608 O O . THR A 1 205 ? -7.932 4.970 6.629 1.00 87.12 205 THR A O 1
ATOM 1611 N N . SER A 1 206 ? -10.034 5.565 6.148 1.00 88.25 206 SER A N 1
ATOM 1612 C CA . SER A 1 206 ? -10.594 5.049 7.408 1.00 88.25 206 SER A CA 1
ATOM 1613 C C . SER A 1 206 ? -10.440 3.530 7.568 1.00 88.25 206 SER A C 1
ATOM 1615 O O . SER A 1 206 ? -10.552 3.009 8.679 1.00 88.25 206 SER A O 1
ATOM 1617 N N . LEU A 1 207 ? -10.196 2.816 6.463 1.00 87.69 207 LEU A N 1
ATOM 1618 C CA . LEU A 1 207 ? -9.994 1.369 6.440 1.00 87.69 207 LEU A CA 1
ATOM 1619 C C . LEU A 1 207 ? -8.524 0.969 6.568 1.00 87.69 207 LEU A C 1
ATOM 1621 O O . LEU A 1 207 ? -8.247 -0.217 6.723 1.00 87.69 207 LEU A O 1
ATOM 1625 N N . TRP A 1 208 ? -7.591 1.918 6.517 1.00 89.56 208 TRP A N 1
ATOM 1626 C CA . TRP A 1 208 ? -6.180 1.636 6.742 1.00 89.56 208 TRP A CA 1
ATOM 1627 C C . TRP A 1 208 ? -5.958 1.431 8.242 1.00 89.56 208 TRP A C 1
ATOM 1629 O O . TRP A 1 208 ? -6.215 2.312 9.061 1.00 89.56 208 TRP A O 1
ATOM 1639 N N . ILE A 1 209 ? -5.527 0.237 8.634 1.00 81.31 209 ILE A N 1
ATOM 1640 C CA . ILE A 1 209 ? -5.395 -0.137 10.045 1.00 81.31 209 ILE A CA 1
ATOM 1641 C C . ILE A 1 209 ? -3.922 -0.394 10.348 1.00 81.31 209 ILE A C 1
ATOM 1643 O O . ILE A 1 209 ? -3.224 -1.042 9.576 1.00 81.31 209 ILE A O 1
ATOM 1647 N N . GLY A 1 210 ? -3.454 0.087 11.500 1.00 84.56 210 GLY A N 1
ATOM 1648 C CA . GLY A 1 210 ? -2.095 -0.160 11.977 1.00 84.56 210 GLY A CA 1
ATOM 1649 C C . GLY A 1 210 ? -1.030 0.702 11.299 1.00 84.56 210 GLY A C 1
ATOM 1650 O O . GLY A 1 210 ? -1.303 1.805 10.824 1.00 84.56 210 GLY A O 1
ATOM 1651 N N . PHE A 1 211 ? 0.204 0.197 11.312 1.00 86.81 211 PHE A N 1
ATOM 1652 C CA . PHE A 1 211 ? 1.345 0.848 10.678 1.00 86.81 211 PHE A CA 1
ATOM 1653 C C . PHE A 1 211 ? 1.369 0.483 9.203 1.00 86.81 211 PHE A C 1
ATOM 1655 O O . PHE A 1 211 ? 1.424 -0.703 8.890 1.00 86.81 211 PHE A O 1
ATOM 1662 N N . ASN A 1 212 ? 1.331 1.490 8.338 1.00 90.44 212 ASN A N 1
ATOM 1663 C CA . ASN A 1 212 ? 1.350 1.288 6.894 1.00 90.44 212 ASN A CA 1
ATOM 1664 C C . ASN A 1 212 ? 2.497 2.090 6.292 1.00 90.44 212 ASN A C 1
ATOM 1666 O O . ASN A 1 212 ? 2.612 3.293 6.551 1.00 90.44 212 ASN A O 1
ATOM 1670 N N . ASP A 1 213 ? 3.332 1.448 5.487 1.00 95.38 213 ASP A N 1
ATOM 1671 C CA . ASP A 1 213 ? 4.300 2.178 4.681 1.00 95.38 213 ASP A CA 1
ATOM 1672 C C . ASP A 1 213 ? 3.561 2.936 3.574 1.00 95.38 213 ASP A C 1
ATOM 1674 O O . ASP A 1 213 ? 2.588 2.458 2.989 1.00 95.38 213 ASP A O 1
ATOM 1678 N N . ALA A 1 214 ? 4.009 4.153 3.292 1.00 96.19 214 ALA A N 1
ATOM 1679 C CA . ALA A 1 214 ? 3.369 5.032 2.334 1.00 96.19 214 ALA A CA 1
ATOM 1680 C C . ALA A 1 214 ? 4.383 5.737 1.436 1.00 96.19 214 ALA A C 1
ATOM 1682 O O . ALA A 1 214 ? 5.553 5.918 1.781 1.00 96.19 214 ALA A O 1
ATOM 1683 N N . LEU A 1 215 ? 3.912 6.149 0.265 1.00 96.62 215 LEU A N 1
ATOM 1684 C CA . LEU A 1 215 ? 4.692 6.862 -0.733 1.00 96.62 215 LEU A CA 1
ATOM 1685 C C . LEU A 1 215 ? 4.024 8.195 -1.042 1.00 96.62 215 LEU A C 1
ATOM 1687 O O . LEU A 1 215 ? 2.917 8.213 -1.574 1.00 96.62 215 LEU A O 1
ATOM 1691 N N . LEU A 1 216 ? 4.692 9.296 -0.712 1.00 97.25 216 LEU A N 1
ATOM 1692 C CA . LEU A 1 216 ? 4.250 10.644 -1.048 1.00 97.25 216 LEU A CA 1
ATOM 1693 C C . LEU A 1 216 ? 4.893 11.069 -2.371 1.00 97.25 216 LEU A C 1
ATOM 1695 O O . LEU A 1 216 ? 6.119 11.129 -2.484 1.00 97.25 216 LEU A O 1
ATOM 1699 N N . LEU A 1 217 ? 4.057 11.355 -3.362 1.00 96.31 217 LEU A N 1
ATOM 1700 C CA . LEU A 1 217 ? 4.423 11.833 -4.687 1.00 96.31 217 LEU A CA 1
ATOM 1701 C C . LEU A 1 217 ? 4.194 13.342 -4.761 1.00 96.31 217 LEU A C 1
ATOM 1703 O O . LEU A 1 217 ? 3.108 13.833 -4.447 1.00 96.31 217 LEU A O 1
ATOM 1707 N N . ASP A 1 218 ? 5.244 14.074 -5.133 1.00 95.38 218 ASP A N 1
ATOM 1708 C CA . ASP A 1 218 ? 5.252 15.537 -5.300 1.00 95.38 218 ASP A CA 1
ATOM 1709 C C . ASP A 1 218 ? 4.700 16.351 -4.118 1.00 95.38 218 ASP A C 1
ATOM 1711 O O . ASP A 1 218 ? 4.421 17.544 -4.234 1.00 95.38 218 ASP A O 1
ATOM 1715 N N . GLY A 1 219 ? 4.601 15.731 -2.943 1.00 94.94 219 GLY A N 1
ATOM 1716 C CA . GLY A 1 219 ? 4.145 16.370 -1.715 1.00 94.94 219 GLY A CA 1
ATOM 1717 C C . GLY A 1 219 ? 2.627 16.439 -1.529 1.00 94.94 219 GLY A C 1
ATOM 1718 O O . GLY A 1 219 ? 2.201 16.953 -0.496 1.00 94.94 219 GLY A O 1
ATOM 1719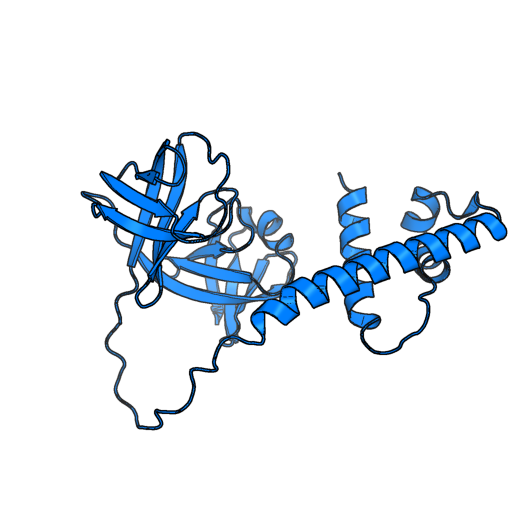 N N . PHE A 1 220 ? 1.817 15.942 -2.472 1.00 95.81 220 PHE A N 1
ATOM 1720 C CA . PHE A 1 220 ? 0.350 16.072 -2.411 1.00 95.81 220 PHE A CA 1
ATOM 1721 C C . PHE A 1 220 ? -0.437 14.807 -2.775 1.00 95.81 220 PHE A C 1
ATOM 1723 O O . PHE A 1 220 ? -1.644 14.769 -2.563 1.00 95.81 220 PHE A O 1
ATOM 1730 N N . GLU A 1 221 ? 0.207 13.760 -3.287 1.00 96.62 221 GLU A N 1
ATOM 1731 C CA . GLU A 1 221 ? -0.444 12.476 -3.565 1.00 96.62 221 GLU A CA 1
ATOM 1732 C C . GLU A 1 221 ? 0.178 11.381 -2.710 1.00 96.62 221 GLU A C 1
ATOM 1734 O O . GLU A 1 221 ? 1.391 11.202 -2.728 1.00 96.62 221 GLU A O 1
ATOM 1739 N N . LEU A 1 222 ? -0.633 10.631 -1.970 1.00 96.25 222 LEU A N 1
ATOM 1740 C CA . LEU A 1 222 ? -0.165 9.579 -1.077 1.00 96.25 222 LEU A CA 1
ATOM 1741 C C . LEU A 1 222 ? -0.665 8.211 -1.544 1.00 96.25 222 LEU A C 1
ATOM 1743 O O . LEU A 1 222 ? -1.831 8.042 -1.895 1.00 96.25 222 LEU A O 1
ATOM 1747 N N . LEU A 1 223 ? 0.220 7.220 -1.509 1.00 95.56 223 LEU A N 1
ATOM 1748 C CA . LEU A 1 223 ? -0.098 5.818 -1.755 1.00 95.56 223 LEU A CA 1
ATOM 1749 C C . LEU A 1 223 ? 0.177 5.023 -0.489 1.00 95.56 223 LEU A C 1
ATOM 1751 O O . LEU A 1 223 ? 1.268 5.141 0.060 1.00 95.56 223 LEU A O 1
ATOM 1755 N N . ASN A 1 224 ? -0.760 4.182 -0.058 1.00 94.94 224 ASN A N 1
ATOM 1756 C CA . ASN A 1 224 ? -0.463 3.146 0.928 1.00 94.94 224 ASN A CA 1
ATOM 1757 C C . ASN A 1 224 ? 0.155 1.935 0.196 1.00 94.94 224 ASN A C 1
ATOM 1759 O O . ASN A 1 224 ? -0.403 1.417 -0.774 1.00 94.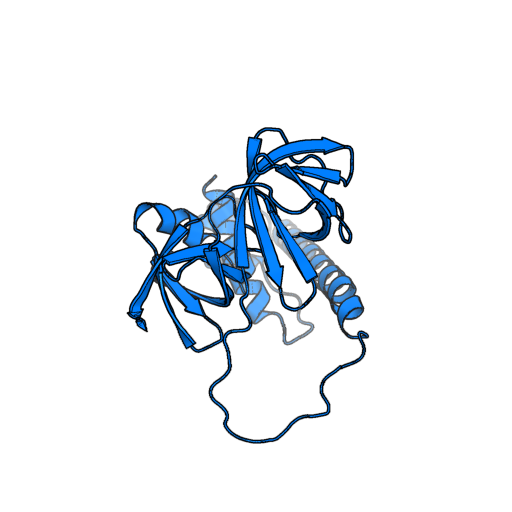94 224 ASN A O 1
ATOM 1763 N N . LEU A 1 225 ? 1.359 1.546 0.619 1.00 94.81 225 LEU A N 1
ATOM 1764 C CA . LEU A 1 225 ? 2.184 0.526 -0.027 1.00 94.81 225 LEU A CA 1
ATOM 1765 C C . LEU A 1 225 ? 1.832 -0.902 0.396 1.00 94.81 225 LEU A C 1
ATOM 1767 O O . LEU A 1 225 ? 2.281 -1.840 -0.269 1.00 94.81 225 LEU A O 1
ATOM 1771 N N . ASP A 1 226 ? 1.053 -1.063 1.462 1.00 89.38 226 ASP A N 1
ATOM 1772 C CA . ASP A 1 226 ? 0.701 -2.359 2.031 1.00 89.38 226 ASP A CA 1
ATOM 1773 C C . ASP A 1 226 ? -0.652 -2.850 1.510 1.00 89.38 226 ASP A C 1
ATOM 1775 O O . ASP A 1 226 ? -0.746 -3.972 1.013 1.00 89.38 226 ASP A O 1
ATOM 1779 N N . GLU A 1 227 ? -1.685 -2.007 1.567 1.00 76.75 227 GLU A N 1
ATOM 1780 C CA . GLU A 1 227 ? -3.061 -2.380 1.210 1.00 76.75 227 GLU A CA 1
ATOM 1781 C C . GLU A 1 227 ? -3.836 -1.166 0.668 1.00 76.75 227 GLU A C 1
ATOM 1783 O O . GLU A 1 227 ? -4.659 -0.573 1.368 1.00 76.75 227 GLU A O 1
ATOM 1788 N N . SER A 1 228 ? -3.566 -0.760 -0.581 1.00 73.62 228 SER A N 1
ATOM 1789 C CA . SER A 1 228 ? -4.329 0.316 -1.228 1.00 73.62 228 SER A CA 1
ATOM 1790 C C . SER A 1 228 ? -4.777 -0.024 -2.635 1.00 73.62 228 SER A C 1
ATOM 1792 O O . SER A 1 228 ? -3.995 -0.479 -3.472 1.00 73.62 228 SER A O 1
ATOM 1794 N N . ASP A 1 229 ? -6.025 0.330 -2.904 1.00 83.50 229 ASP A N 1
ATOM 1795 C CA . ASP A 1 229 ? -6.606 0.304 -4.238 1.00 83.50 229 ASP A CA 1
ATOM 1796 C C . ASP A 1 229 ? -6.401 1.647 -4.956 1.00 83.50 229 ASP A C 1
ATOM 1798 O O . ASP A 1 229 ? -6.585 1.724 -6.162 1.00 83.50 229 ASP A O 1
ATOM 1802 N N . GLU A 1 230 ? -6.017 2.713 -4.242 1.00 88.12 230 GLU A N 1
ATOM 1803 C CA . GLU A 1 230 ? -6.069 4.073 -4.784 1.00 88.12 230 GLU A CA 1
ATOM 1804 C C . GLU A 1 230 ? -4.907 4.966 -4.330 1.00 88.12 230 GLU A C 1
ATOM 1806 O O . GLU A 1 230 ? -4.306 4.780 -3.263 1.00 88.12 230 GLU A O 1
ATOM 1811 N N . ILE A 1 231 ? -4.627 5.966 -5.169 1.00 93.56 231 ILE A N 1
ATOM 1812 C CA . ILE A 1 231 ? -3.793 7.127 -4.859 1.00 93.56 231 ILE A CA 1
ATOM 1813 C C . ILE A 1 231 ? -4.721 8.206 -4.310 1.00 93.56 231 ILE A C 1
ATOM 1815 O O . ILE A 1 231 ? -5.704 8.555 -4.960 1.00 93.56 231 ILE A O 1
ATOM 1819 N N . ILE A 1 232 ? -4.405 8.742 -3.136 1.00 94.94 232 ILE A N 1
ATOM 1820 C CA . ILE A 1 232 ? -5.234 9.759 -2.487 1.00 94.94 232 ILE A CA 1
ATOM 1821 C C . ILE A 1 232 ? -4.556 11.124 -2.541 1.00 94.94 232 ILE A C 1
ATOM 1823 O O . ILE A 1 232 ? -3.332 11.228 -2.487 1.00 94.94 232 ILE A O 1
ATOM 1827 N N . GLU A 1 233 ? -5.354 12.182 -2.584 1.00 95.94 233 GLU A N 1
ATOM 1828 C CA . GLU A 1 233 ? -4.847 13.542 -2.410 1.00 95.94 233 GLU A CA 1
ATOM 1829 C C . GLU A 1 233 ? -4.705 13.867 -0.922 1.00 95.94 233 GLU A C 1
ATOM 1831 O O . GLU A 1 233 ? -5.599 13.584 -0.116 1.00 95.94 233 GLU A O 1
ATOM 1836 N N . VAL A 1 234 ? -3.588 14.492 -0.562 1.00 97.00 234 VAL A N 1
ATOM 1837 C CA . VAL A 1 234 ? -3.282 14.926 0.798 1.00 97.00 234 VAL A CA 1
ATOM 1838 C C . VAL A 1 234 ? -2.722 16.343 0.817 1.00 97.00 234 VAL A C 1
ATOM 1840 O O . VAL A 1 234 ? -2.028 16.778 -0.097 1.00 97.00 234 VAL A O 1
ATOM 1843 N N . THR A 1 235 ? -2.986 17.069 1.898 1.00 97.38 235 THR A N 1
ATOM 1844 C CA . THR A 1 235 ? -2.383 18.377 2.174 1.00 97.38 235 THR A CA 1
ATOM 1845 C C . THR A 1 235 ? -1.618 18.312 3.483 1.00 97.38 235 THR A C 1
ATOM 1847 O O . THR A 1 235 ? -2.169 17.940 4.518 1.00 97.38 235 THR A O 1
ATOM 1850 N N . ARG A 1 236 ? -0.335 18.682 3.469 1.00 96.81 236 ARG A N 1
ATOM 1851 C CA . ARG A 1 236 ? 0.460 18.744 4.698 1.00 96.81 236 ARG A CA 1
ATOM 1852 C C . ARG A 1 236 ? 0.003 19.916 5.563 1.00 96.81 236 ARG A C 1
ATOM 1854 O O . ARG A 1 236 ? 0.046 21.062 5.124 1.00 96.81 236 ARG A O 1
ATOM 1861 N N . ILE A 1 237 ? -0.366 19.631 6.808 1.00 97.44 237 ILE A N 1
ATOM 1862 C CA . ILE A 1 237 ? -0.798 20.636 7.791 1.00 97.44 237 ILE A CA 1
ATOM 1863 C C . ILE A 1 237 ? 0.197 20.806 8.947 1.00 97.44 237 ILE A C 1
ATOM 1865 O O . ILE A 1 237 ? 0.086 21.768 9.711 1.00 97.44 237 ILE A O 1
ATOM 1869 N N . LYS A 1 238 ? 1.179 19.900 9.080 1.00 93.50 238 LYS A N 1
ATOM 1870 C CA . LYS A 1 238 ? 2.286 20.007 10.040 1.00 93.50 238 LYS A CA 1
ATOM 1871 C C . LYS A 1 238 ? 3.543 19.265 9.583 1.00 93.50 238 LYS A C 1
ATOM 1873 O O . LYS A 1 238 ? 3.426 18.186 8.960 1.00 93.50 238 LYS A O 1
#

Sequence (238 aa):
MSFIKTFISIFLVFVSSAYSQEKTFDFISEISKNQSLSDEIGLKKLSKTERKKLNELLNNIFLFGVETGKKEFSGISNAPNPRKKAENKGKAKAPSSNIAYKTIIDSDDGDVLKLDNGAIVEISYGYLGYVGYRKDAVLYKSGHQWKIWIEGKKSYKCDLLKAPSYGSVYSVEELTITEIKGDGTILIMSDGSIYEVGSPYTINTSLWIGFNDALLLDGFELLNLDESDEIIEVTRIK

Radius of gyration: 22.35 Å; chains: 1; bounding box: 60×46×53 Å

pLDDT: mean 84.05, std 18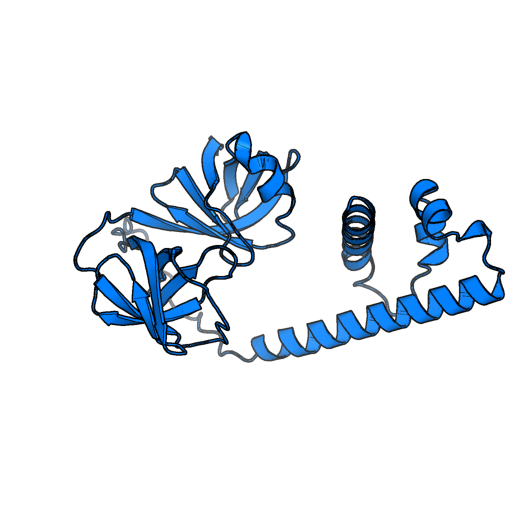.61, range [32.38, 98.31]

Foldseek 3Di:
DVLVVVVVVLVVVVLVVPPPDPDQDLVLVVLVVPVVSCVVVPVVVDDPVRSVVVSVVVSVVSVVVVVVVCVVVVVVVPDPDPDDDDDDDDDDDDPPQWKKFKWWFADDDQQWTQTPLRWIKGFPDDGPPDQDHGWIKMWIDDPPWIWMATAQAAITTIDTPDDGPDGDIWGKDKWKFADADDQQQWTATPVRWIKGWDPVCSPVSSPDDGIFIWMDTNQFWIDGRHGHNDITGIDTPD

Secondary structure (DSSP, 8-state):
-HHHHHHHHHHHHHHHHSTT--PPP-HHHHHHTSHHHHHHTTGGGS-HHHHHHHHHHHHHHHHHHHHHHHHHHHTTTTS-------------------EEEEEEEEEEETTEEEETTS-EEEEEES------SS-EEEEEEETTEEEEEETTB-EEEEEEEE--SS-PEEEEEEEEEEEEETTTTEEEETTS-EEEEPGGGHHHHTT--S-EEEEEETTTEEEESSSBS-EEEEEE--